Protein AF-A0A3N5GBN9-F1 (afdb_monomer)

Sequence (333 aa):
MVIPANGAPALDAVIDQMLTRLKARVPADPPPADPTLPPTSVRLLSVAERPTGLANRLGNETHGSLGPISWKGGRLEAAVLLETWGVNPAAADTAALTVHGALAGARDVLRGEGFLRVDGADFSLPEEDTGVGGWRKTASYRVLYEYRYLDTEGADSLIVRIPAHADQEETGTSRETAVITGRTVRWDDEESLLFSLRGPGGLNGLSVLAFIPGTVPAGPATVRRTFDGAAGPEDVFADLATFLPAVSGPAPASRHARIDYASLTAFLTDLGAPADSVELGDWDVDTLPDTYQIHSRAFPQAIELPRFADRFEIVPPAAALSETAVTYLRMER

Solvent-accessible surface area (backbone atoms only — not comparable to full-atom values): 18288 Å² total; per-residue (Å²): 134,87,78,53,100,63,47,52,78,55,67,68,61,52,51,51,48,51,54,50,55,54,51,71,49,35,68,86,38,72,80,92,86,59,92,77,59,67,66,55,42,79,42,82,74,47,75,43,84,40,78,64,43,77,87,21,44,74,49,72,47,72,59,79,96,47,60,48,41,42,34,28,31,42,25,38,45,31,36,35,40,34,41,24,46,19,86,39,55,69,45,7,51,49,42,46,50,52,37,50,51,35,48,65,73,37,45,70,60,41,40,76,70,25,36,80,39,80,41,83,70,50,71,56,71,61,39,80,38,81,91,69,67,33,13,38,24,41,36,35,30,42,34,33,37,46,47,76,40,61,39,68,74,55,84,40,64,77,66,42,71,42,80,46,76,86,58,90,84,61,87,62,94,82,49,68,67,50,72,47,64,50,65,72,48,58,34,22,53,90,44,65,59,71,42,70,52,68,21,68,48,51,32,39,26,41,36,35,41,36,31,66,72,81,79,76,47,66,32,42,27,33,44,36,37,34,43,72,87,70,77,81,82,63,50,78,34,89,44,60,83,64,37,46,74,32,39,18,40,96,80,38,81,42,64,43,31,34,30,72,30,77,18,49,64,54,49,48,52,67,37,32,73,65,79,50,72,49,74,52,71,46,66,77,68,79,87,49,64,34,68,26,37,31,25,50,30,79,42,99,49,36,36,51,21,87,38,74,53,22,35,41,36,38,40,55,34,86,47,57,35,50,89,48,23,40,38,38,41,33,54,38,101

Foldseek 3Di:
DDCPPFQDDDPVVVVVLLLVVLVVLFPQDDPDDPPLDDTKDKAWPDKDKDAPFFVQWDDWDDDPPQAIWTKGKIKIWTKMKIKAKDLDQVRQVVSVVSRVVSCVVCVVVVVVQFWPDKAWDDKDRWDDDPVSNITMIMTMIITIGMDIGIRPSPSDPWFDFGFDFPDPPDDDPVTDTDGDIFDKDKAAQVDFDKDKDFFFDWFFKKKKKKFAPDDFDFFKKKKWKAFPPDDDDAAEDAACVVVLQQQFDPDHVDRTHMYIARGPVRVLPRLHAFPDWDFDDDQVVPPGTTIITMRMHGRPGIRGNHGRRIMIIIGHGPRGRPSRIMMMMGTDD

Radius of gyration: 26.1 Å; Cα contacts (8 Å, |Δi|>4): 717; chains: 1; bounding box: 62×49×73 Å

Structure (mmCIF, N/CA/C/O backbone):
data_AF-A0A3N5GBN9-F1
#
_entry.id   AF-A0A3N5GBN9-F1
#
loop_
_atom_site.group_PDB
_atom_site.id
_atom_site.type_symbol
_atom_site.label_atom_id
_atom_site.label_alt_id
_atom_site.label_comp_id
_atom_site.label_asym_id
_atom_site.label_entity_id
_atom_site.label_seq_id
_atom_site.pdbx_PDB_ins_code
_atom_site.Cartn_x
_atom_site.Cartn_y
_atom_site.Cartn_z
_atom_site.occupancy
_atom_site.B_iso_or_equiv
_atom_site.auth_seq_id
_atom_site.auth_comp_id
_atom_site.auth_asym_id
_atom_site.auth_atom_id
_atom_site.pdbx_PDB_model_num
ATOM 1 N N . MET A 1 1 ? 29.025 9.199 2.353 1.00 38.25 1 MET A N 1
ATOM 2 C CA . MET A 1 1 ? 27.608 8.835 2.173 1.00 38.25 1 MET A CA 1
ATOM 3 C C . MET A 1 1 ? 26.799 9.814 3.001 1.00 38.25 1 MET A C 1
ATOM 5 O O . MET A 1 1 ? 26.839 9.730 4.220 1.00 38.25 1 MET A O 1
ATOM 9 N N . VAL A 1 2 ? 26.224 10.831 2.362 1.00 27.31 2 VAL A N 1
ATOM 10 C CA . VAL A 1 2 ? 25.369 11.805 3.050 1.00 27.31 2 VAL A CA 1
ATOM 11 C C . VAL A 1 2 ? 24.003 11.145 3.149 1.00 27.31 2 VAL A C 1
ATOM 13 O O . VAL A 1 2 ? 23.358 10.928 2.130 1.00 27.31 2 VAL A O 1
ATOM 16 N N . ILE A 1 3 ? 23.627 10.721 4.351 1.00 30.83 3 ILE A N 1
ATOM 17 C CA . ILE A 1 3 ? 22.282 10.217 4.619 1.00 30.83 3 ILE A CA 1
ATOM 18 C C . ILE A 1 3 ? 21.399 11.469 4.705 1.00 30.83 3 ILE A C 1
ATOM 20 O O . ILE A 1 3 ? 21.677 12.321 5.554 1.00 30.83 3 ILE A O 1
ATOM 24 N N . PRO A 1 4 ? 20.429 11.670 3.798 1.00 37.97 4 PRO A N 1
ATOM 25 C CA . PRO A 1 4 ? 19.491 12.776 3.927 1.00 37.97 4 PRO A CA 1
ATOM 26 C C . PRO A 1 4 ? 18.670 12.599 5.212 1.00 37.97 4 PRO A C 1
ATOM 28 O O . PRO A 1 4 ? 18.432 11.475 5.649 1.00 37.97 4 PRO A O 1
ATOM 31 N N . ALA A 1 5 ? 18.254 13.718 5.801 1.00 40.06 5 ALA A N 1
ATOM 32 C CA . ALA A 1 5 ? 17.655 13.830 7.135 1.00 40.06 5 ALA A CA 1
ATOM 33 C C . ALA A 1 5 ? 16.219 13.267 7.256 1.00 40.06 5 ALA A C 1
ATOM 35 O O . ALA A 1 5 ? 15.364 13.955 7.792 1.00 40.06 5 ALA A O 1
ATOM 36 N N . ASN A 1 6 ? 15.924 12.105 6.656 1.00 53.78 6 ASN A N 1
ATOM 37 C CA . ASN A 1 6 ? 14.629 11.407 6.741 1.00 53.78 6 ASN A CA 1
ATOM 38 C C . ASN A 1 6 ? 14.752 9.868 6.591 1.00 53.78 6 ASN A C 1
ATOM 40 O O . ASN A 1 6 ? 13.773 9.204 6.249 1.00 53.78 6 ASN A O 1
ATOM 44 N N . GLY A 1 7 ? 15.953 9.283 6.699 1.00 64.12 7 GLY A N 1
ATOM 45 C CA . GLY A 1 7 ? 16.180 7.840 6.468 1.00 64.12 7 GLY A CA 1
ATOM 46 C C . GLY A 1 7 ? 15.885 7.319 5.043 1.00 64.12 7 GLY A C 1
ATOM 47 O O . GLY A 1 7 ? 16.160 6.158 4.740 1.00 64.12 7 GLY A O 1
ATOM 48 N N . ALA A 1 8 ? 15.358 8.160 4.148 1.00 71.19 8 ALA A N 1
ATOM 49 C CA . ALA A 1 8 ? 15.098 7.825 2.755 1.00 71.19 8 ALA A CA 1
ATOM 50 C C . ALA A 1 8 ? 16.414 7.692 1.968 1.00 71.19 8 ALA A C 1
ATOM 52 O O . ALA A 1 8 ? 17.314 8.520 2.134 1.00 71.19 8 ALA A O 1
ATOM 53 N N . PRO A 1 9 ? 16.558 6.687 1.089 1.00 79.88 9 PRO A N 1
ATOM 54 C CA . PRO A 1 9 ? 17.703 6.626 0.195 1.00 79.88 9 PRO A CA 1
ATOM 55 C C . PRO A 1 9 ? 17.683 7.836 -0.745 1.00 79.88 9 PRO A C 1
ATOM 57 O O . PRO A 1 9 ? 16.624 8.270 -1.197 1.00 79.88 9 PRO A O 1
ATOM 60 N N . ALA A 1 10 ? 18.861 8.385 -1.043 1.00 85.81 10 ALA A N 1
ATOM 61 C CA . ALA A 1 10 ? 18.984 9.428 -2.055 1.00 85.81 10 ALA A CA 1
ATOM 62 C C . ALA A 1 10 ? 18.477 8.900 -3.407 1.00 85.81 10 ALA A C 1
ATOM 64 O O . ALA A 1 10 ? 18.787 7.762 -3.765 1.00 85.81 10 ALA A O 1
ATOM 65 N N . LEU A 1 11 ? 17.739 9.725 -4.156 1.00 84.06 11 LEU A N 1
ATOM 66 C CA . LEU A 1 11 ? 17.146 9.340 -5.441 1.00 84.06 11 LEU A CA 1
ATOM 67 C C . LEU A 1 11 ? 18.183 8.725 -6.393 1.00 84.06 11 LEU A C 1
ATOM 69 O O . LEU A 1 11 ? 17.940 7.659 -6.952 1.00 84.06 11 LEU A O 1
ATOM 73 N N . ASP A 1 12 ? 19.368 9.329 -6.490 1.00 87.38 12 ASP A N 1
ATOM 74 C CA . ASP A 1 12 ? 20.467 8.823 -7.322 1.00 87.38 12 ASP A CA 1
ATOM 75 C C . ASP A 1 12 ? 20.880 7.394 -6.937 1.00 87.38 12 ASP A C 1
ATOM 77 O O . ASP A 1 12 ? 21.091 6.551 -7.803 1.00 87.38 12 ASP A O 1
ATOM 81 N N . ALA A 1 13 ? 20.908 7.074 -5.638 1.00 87.44 13 ALA A N 1
ATOM 82 C CA . ALA A 1 13 ? 21.243 5.730 -5.168 1.00 87.44 13 ALA A CA 1
ATOM 83 C C . ALA A 1 13 ? 20.160 4.702 -5.536 1.00 87.44 13 ALA A C 1
ATOM 85 O O . ALA A 1 13 ? 20.471 3.547 -5.831 1.00 87.44 13 ALA A O 1
ATOM 86 N N . VAL A 1 14 ? 18.889 5.115 -5.536 1.00 90.12 14 VAL A N 1
ATOM 87 C CA . VAL A 1 14 ? 17.767 4.267 -5.962 1.00 90.12 14 VAL A CA 1
ATOM 88 C C . VAL A 1 14 ? 17.803 4.041 -7.473 1.00 90.12 14 VAL A C 1
ATOM 90 O O . VAL A 1 14 ? 17.620 2.910 -7.925 1.00 90.12 14 VAL A O 1
ATOM 93 N N . ILE A 1 15 ? 18.071 5.091 -8.251 1.00 91.88 15 ILE A N 1
ATOM 94 C CA . ILE A 1 15 ? 18.238 5.009 -9.706 1.00 91.88 15 ILE A CA 1
ATOM 95 C C . ILE A 1 15 ? 19.396 4.067 -10.048 1.00 91.88 15 ILE A C 1
ATOM 97 O O . ILE A 1 15 ? 19.220 3.156 -10.856 1.00 91.88 15 ILE A O 1
ATOM 101 N N . ASP A 1 16 ? 20.549 4.224 -9.398 1.00 91.44 16 ASP A N 1
ATOM 102 C CA . ASP A 1 16 ? 21.710 3.357 -9.603 1.00 91.44 16 ASP A CA 1
ATOM 103 C C . ASP A 1 16 ? 21.393 1.899 -9.264 1.00 91.44 16 ASP A C 1
ATOM 105 O O . ASP A 1 16 ? 21.770 0.984 -10.002 1.00 91.44 16 ASP A O 1
ATOM 109 N N . GLN A 1 17 ? 20.656 1.664 -8.176 1.00 91.38 17 GLN A N 1
ATOM 110 C CA . GLN A 1 17 ? 20.210 0.328 -7.795 1.00 91.38 17 GLN A CA 1
ATOM 111 C C . GLN A 1 17 ? 19.267 -0.274 -8.844 1.00 91.38 17 GLN A C 1
ATOM 113 O O . GLN A 1 17 ? 19.456 -1.428 -9.236 1.00 91.38 17 GLN A O 1
ATOM 118 N N . MET A 1 18 ? 18.285 0.497 -9.318 1.00 94.12 18 MET A N 1
ATOM 119 C CA . MET A 1 18 ? 17.362 0.089 -10.377 1.00 94.12 18 MET A CA 1
ATOM 120 C C . MET A 1 18 ? 18.134 -0.273 -11.651 1.00 94.12 18 MET A C 1
ATOM 122 O O . MET A 1 18 ? 17.990 -1.378 -12.169 1.00 94.12 18 MET A O 1
ATOM 126 N N . LEU A 1 19 ? 19.009 0.609 -12.138 1.00 93.38 19 LEU A N 1
ATOM 127 C CA . LEU A 1 19 ? 19.793 0.360 -13.350 1.00 93.38 19 LEU A CA 1
ATOM 128 C C . LEU A 1 19 ? 20.733 -0.839 -13.186 1.00 93.38 19 LEU A C 1
ATOM 130 O O . LEU A 1 19 ? 20.867 -1.639 -14.110 1.00 93.38 19 LEU A O 1
ATOM 134 N N . THR A 1 20 ? 21.340 -1.009 -12.010 1.00 91.75 20 THR A N 1
ATOM 135 C CA . THR A 1 20 ? 22.212 -2.154 -11.705 1.00 91.75 20 THR A CA 1
ATOM 136 C C . THR A 1 20 ? 21.440 -3.469 -11.740 1.00 91.75 20 THR A C 1
ATOM 138 O O . THR A 1 20 ? 21.896 -4.426 -12.368 1.00 91.75 20 THR A O 1
ATOM 141 N N . ARG A 1 21 ? 20.261 -3.522 -11.107 1.00 92.38 21 ARG A N 1
ATOM 142 C CA . ARG A 1 21 ? 19.392 -4.709 -11.109 1.00 92.38 21 ARG A CA 1
ATOM 143 C C . ARG A 1 21 ? 18.921 -5.040 -12.518 1.00 92.38 21 ARG A C 1
ATOM 145 O O . ARG A 1 21 ? 19.066 -6.177 -12.950 1.00 92.38 21 ARG A O 1
ATOM 152 N N . LEU A 1 22 ? 18.458 -4.038 -13.265 1.00 91.38 22 LEU A N 1
ATOM 153 C CA . LEU A 1 22 ? 18.025 -4.226 -14.647 1.00 91.38 22 LEU A CA 1
ATOM 154 C C . LEU A 1 22 ? 19.176 -4.740 -15.521 1.00 91.38 22 LEU A C 1
ATOM 156 O O . LEU A 1 22 ? 19.019 -5.737 -16.218 1.00 91.38 22 LEU A O 1
ATOM 160 N N . LYS A 1 23 ? 20.362 -4.125 -15.426 1.00 90.19 23 LYS A N 1
ATOM 161 C CA . LYS A 1 23 ? 21.560 -4.542 -16.167 1.00 90.19 23 LYS A CA 1
ATOM 162 C C . LYS A 1 23 ? 21.998 -5.966 -15.821 1.00 90.19 23 LYS A C 1
ATOM 164 O O . LYS A 1 23 ? 22.442 -6.680 -16.709 1.00 90.19 23 LYS A O 1
ATOM 169 N N . ALA A 1 24 ? 21.845 -6.405 -14.573 1.00 89.81 24 ALA A N 1
ATOM 170 C CA . ALA A 1 24 ? 22.164 -7.776 -14.169 1.00 89.81 24 ALA A CA 1
ATOM 171 C C . ALA A 1 24 ? 21.243 -8.837 -14.805 1.00 89.81 24 ALA A C 1
ATOM 173 O O . ALA A 1 24 ? 21.590 -10.018 -14.814 1.00 89.81 24 ALA A O 1
ATOM 174 N N . ARG A 1 25 ? 20.073 -8.436 -15.325 1.00 89.06 25 ARG A N 1
ATOM 175 C CA . ARG A 1 25 ? 19.131 -9.315 -16.047 1.00 89.06 25 ARG A CA 1
ATOM 176 C C . ARG A 1 25 ? 19.303 -9.281 -17.557 1.00 89.06 25 ARG A C 1
ATOM 178 O O . ARG A 1 25 ? 18.715 -10.096 -18.261 1.00 89.06 25 ARG A O 1
ATOM 185 N N . VAL A 1 26 ? 20.128 -8.368 -18.044 1.00 86.44 26 VAL A N 1
ATOM 186 C CA . VAL A 1 26 ? 20.511 -8.289 -19.443 1.00 86.44 26 VAL A CA 1
ATOM 187 C C . VAL A 1 26 ? 21.751 -9.166 -19.621 1.00 86.44 26 VAL A C 1
ATOM 189 O O . VAL A 1 26 ? 22.698 -9.031 -18.841 1.00 86.44 26 VAL A O 1
ATOM 192 N N . PRO A 1 27 ? 21.778 -10.078 -20.608 1.00 79.44 27 PRO A N 1
ATOM 193 C CA . PRO A 1 27 ? 22.985 -10.814 -20.940 1.00 79.44 27 PRO A CA 1
ATOM 194 C C . PRO A 1 27 ? 24.133 -9.825 -21.120 1.00 79.44 27 PRO A C 1
ATOM 196 O O . PRO A 1 27 ? 23.971 -8.791 -21.771 1.00 79.44 27 PRO A O 1
ATOM 199 N N . ALA A 1 28 ? 25.289 -10.132 -20.534 1.00 67.38 28 ALA A N 1
ATOM 200 C CA . ALA A 1 28 ? 26.524 -9.425 -20.840 1.00 67.38 28 ALA A CA 1
ATOM 201 C C . ALA A 1 28 ? 26.948 -9.819 -22.260 1.00 67.38 28 ALA A C 1
ATOM 203 O O . ALA A 1 28 ? 27.901 -10.569 -22.451 1.00 67.38 28 ALA A O 1
ATOM 204 N N . ASP A 1 29 ? 26.162 -9.394 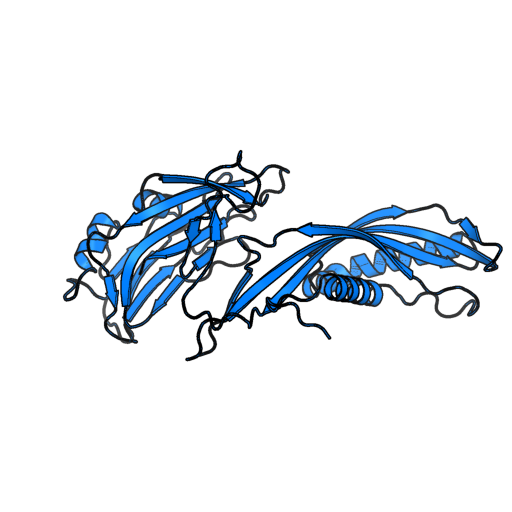-23.245 1.00 63.38 29 ASP A N 1
ATOM 205 C CA . ASP A 1 29 ? 26.382 -9.742 -24.628 1.00 63.38 29 ASP A CA 1
ATOM 206 C C . ASP A 1 29 ? 27.318 -8.731 -25.283 1.00 63.38 29 ASP A C 1
ATOM 208 O O . ASP A 1 29 ? 27.241 -7.525 -24.979 1.00 63.38 29 ASP A O 1
ATOM 212 N N . PRO A 1 30 ? 28.168 -9.240 -26.193 1.00 48.06 30 PRO A N 1
ATOM 213 C CA . PRO A 1 30 ? 28.150 -10.619 -26.724 1.00 48.06 30 PRO A CA 1
ATOM 214 C C . PRO A 1 30 ? 29.342 -11.484 -26.245 1.00 48.06 30 PRO A C 1
ATOM 216 O O . PRO A 1 30 ? 30.486 -11.047 -26.382 1.00 48.06 30 PRO A O 1
ATOM 219 N N . PRO A 1 31 ? 29.182 -12.732 -25.754 1.00 46.03 31 PRO A N 1
ATOM 220 C CA . PRO A 1 31 ? 30.296 -13.674 -25.702 1.00 46.03 31 PRO A CA 1
ATOM 221 C C . PRO A 1 31 ? 30.559 -14.283 -27.098 1.00 46.03 31 PRO A C 1
ATOM 223 O O . PRO A 1 31 ? 29.673 -14.340 -27.950 1.00 46.03 31 PRO A O 1
ATOM 226 N N . PRO A 1 32 ? 31.752 -14.864 -27.305 1.00 48.09 32 PRO A N 1
ATOM 227 C CA . PRO A 1 32 ? 32.903 -14.277 -27.982 1.00 48.09 32 PRO A CA 1
ATOM 228 C C . PRO A 1 32 ? 32.799 -14.363 -29.522 1.00 48.09 32 PRO A C 1
ATOM 230 O O . PRO A 1 32 ? 32.978 -15.431 -30.105 1.00 48.09 32 PRO A O 1
ATOM 233 N N . ALA A 1 33 ? 32.597 -13.242 -30.207 1.00 51.56 33 ALA A N 1
ATOM 234 C CA . ALA A 1 33 ? 32.937 -13.148 -31.633 1.00 51.56 33 ALA A CA 1
ATOM 235 C C . ALA A 1 33 ? 33.904 -11.993 -31.898 1.00 51.56 33 ALA A C 1
ATOM 237 O O . ALA A 1 33 ? 34.796 -12.138 -32.728 1.00 51.56 33 ALA A O 1
ATOM 238 N N . ASP A 1 34 ? 33.794 -10.895 -31.143 1.00 62.84 34 ASP A N 1
ATOM 239 C CA . ASP A 1 34 ? 34.704 -9.769 -31.29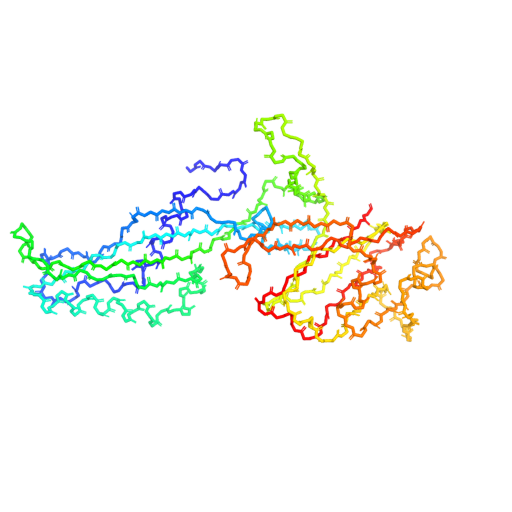8 1.00 62.84 34 ASP A CA 1
ATOM 240 C C . ASP A 1 34 ? 34.860 -8.975 -29.985 1.00 62.84 34 ASP A C 1
ATOM 242 O O . ASP A 1 34 ? 33.922 -8.293 -29.568 1.00 62.84 34 ASP A O 1
ATOM 246 N N . PRO A 1 35 ? 36.020 -9.051 -29.303 1.00 65.62 35 PRO A N 1
ATOM 247 C CA . PRO A 1 35 ? 36.286 -8.271 -28.095 1.00 65.62 35 PRO A CA 1
ATOM 248 C C . PRO A 1 35 ? 36.417 -6.761 -28.365 1.00 65.62 35 PRO A C 1
ATOM 250 O O . PRO A 1 35 ? 36.615 -6.001 -27.419 1.00 65.62 35 PRO A O 1
ATOM 253 N N . THR A 1 36 ? 36.352 -6.318 -29.626 1.00 76.75 36 THR A N 1
ATOM 254 C CA . THR A 1 36 ? 36.409 -4.894 -29.982 1.00 76.75 36 THR A CA 1
ATOM 255 C C . THR A 1 36 ? 35.057 -4.187 -29.889 1.00 76.75 36 THR A C 1
ATOM 257 O O . THR A 1 36 ? 35.029 -2.957 -29.827 1.00 76.75 36 THR A O 1
ATOM 260 N N . LEU A 1 37 ? 33.944 -4.930 -29.814 1.00 82.50 37 LEU A N 1
ATOM 261 C CA . LEU A 1 37 ? 32.615 -4.333 -29.709 1.00 82.50 37 LEU A CA 1
ATOM 262 C C . LEU A 1 37 ? 32.286 -3.903 -28.266 1.00 82.50 37 LEU A C 1
ATOM 264 O O . LEU A 1 37 ? 32.613 -4.621 -27.315 1.00 82.50 37 LEU A O 1
ATOM 268 N N . PRO A 1 38 ? 31.603 -2.758 -28.073 1.00 84.75 38 PRO A N 1
ATOM 269 C CA . PRO A 1 38 ? 31.172 -2.313 -26.759 1.00 84.75 38 PRO A CA 1
ATOM 270 C C . PRO A 1 38 ? 30.174 -3.291 -26.124 1.00 84.75 38 PRO A C 1
ATOM 272 O O . PRO A 1 38 ? 29.356 -3.891 -26.827 1.00 84.75 38 PRO A O 1
ATOM 275 N N . PRO A 1 39 ? 30.182 -3.423 -24.787 1.00 82.81 39 PRO A N 1
ATOM 276 C CA . PRO A 1 39 ? 29.193 -4.232 -24.095 1.00 82.81 39 PRO A CA 1
ATOM 277 C C . PRO A 1 39 ? 27.808 -3.590 -24.174 1.00 82.81 39 PRO A C 1
ATOM 279 O O . PRO A 1 39 ? 27.670 -2.369 -24.308 1.00 82.81 39 PRO A O 1
ATOM 282 N N . THR A 1 40 ? 26.779 -4.415 -23.982 1.00 85.50 40 THR A N 1
ATOM 283 C CA . THR A 1 40 ? 25.405 -3.923 -23.839 1.00 85.50 40 THR A CA 1
ATOM 284 C C . THR A 1 40 ? 25.311 -2.888 -22.712 1.00 85.50 40 THR A C 1
ATOM 286 O O . THR A 1 40 ? 25.759 -3.116 -21.579 1.00 85.50 40 THR A O 1
ATOM 289 N N . SER A 1 41 ? 24.750 -1.724 -23.035 1.00 86.44 41 SER A N 1
ATOM 290 C CA . SER A 1 41 ? 24.660 -0.576 -22.131 1.00 86.44 41 SER A CA 1
ATOM 291 C C . SER A 1 41 ? 23.203 -0.296 -21.763 1.00 86.44 41 SER A C 1
ATOM 293 O O . SER A 1 41 ? 22.295 -0.574 -22.542 1.00 86.44 41 SER A O 1
ATOM 295 N N . VAL A 1 42 ? 22.980 0.217 -20.552 1.00 89.50 42 VAL A N 1
ATOM 296 C CA . VAL A 1 42 ? 21.660 0.601 -20.038 1.00 89.50 42 VAL A CA 1
ATOM 297 C C . VAL A 1 42 ? 21.768 2.052 -19.592 1.00 89.50 42 VAL A C 1
ATOM 299 O O . VAL A 1 42 ? 22.620 2.370 -18.761 1.00 89.50 42 VAL A O 1
ATOM 302 N N . ARG A 1 43 ? 20.947 2.935 -20.160 1.00 90.75 43 ARG A N 1
ATOM 303 C CA . ARG A 1 43 ? 20.965 4.378 -19.888 1.00 90.75 43 ARG A CA 1
ATOM 304 C C . ARG A 1 43 ? 19.587 4.869 -19.481 1.00 90.75 43 ARG A C 1
ATOM 306 O O . ARG A 1 43 ? 18.591 4.483 -20.081 1.00 90.75 43 ARG A O 1
ATOM 313 N N . LEU A 1 44 ? 19.533 5.759 -18.500 1.00 92.69 44 LEU A N 1
ATOM 314 C CA . LEU A 1 44 ? 18.302 6.443 -18.122 1.00 92.69 44 LEU A CA 1
ATOM 315 C C . LEU A 1 44 ? 18.010 7.580 -19.113 1.00 92.69 44 LEU A C 1
ATOM 317 O O . LEU A 1 44 ? 18.887 8.397 -19.382 1.00 92.69 44 LEU A O 1
ATOM 321 N N . LEU A 1 45 ? 16.789 7.635 -19.643 1.00 92.12 45 LEU A N 1
ATOM 322 C CA . LEU A 1 45 ? 16.301 8.735 -20.483 1.00 92.12 45 LEU A CA 1
ATOM 323 C C . LEU A 1 45 ? 15.500 9.746 -19.662 1.00 92.12 45 LEU A C 1
ATOM 325 O O . LEU A 1 45 ? 15.673 10.953 -19.813 1.00 92.12 45 LEU A O 1
ATOM 329 N N . SER A 1 46 ? 14.622 9.252 -18.793 1.00 91.75 46 SER A N 1
ATOM 330 C CA . SER A 1 46 ? 13.824 10.070 -17.886 1.00 91.75 46 SER A CA 1
ATOM 331 C C . SER A 1 46 ? 13.431 9.270 -16.650 1.00 91.75 46 SER A C 1
ATOM 333 O O . SER A 1 46 ? 13.397 8.039 -16.679 1.00 91.75 46 SER A O 1
ATOM 335 N N . VAL A 1 47 ? 13.136 9.981 -15.565 1.00 92.88 47 VAL A N 1
ATOM 336 C CA . VAL A 1 47 ? 12.629 9.415 -14.316 1.00 92.88 47 VAL A CA 1
ATOM 337 C C . VAL A 1 47 ? 11.623 10.377 -13.700 1.00 92.88 47 VAL A C 1
ATOM 339 O O . VAL A 1 47 ? 11.837 11.589 -13.698 1.00 92.88 47 VAL A O 1
ATOM 342 N N . ALA A 1 48 ? 10.528 9.832 -13.191 1.00 87.75 48 ALA A N 1
ATOM 343 C CA . ALA A 1 48 ? 9.551 10.540 -12.386 1.00 87.75 48 ALA A CA 1
ATOM 344 C C . ALA A 1 48 ? 9.287 9.743 -11.107 1.00 87.75 48 ALA A C 1
ATOM 346 O O . ALA A 1 48 ? 9.078 8.528 -11.151 1.00 87.75 48 ALA A O 1
ATOM 347 N N . GLU A 1 49 ? 9.290 10.428 -9.968 1.00 84.69 49 GLU A N 1
ATOM 348 C CA . GLU A 1 49 ? 8.869 9.833 -8.704 1.00 84.69 49 GLU A CA 1
ATOM 349 C C . GLU A 1 49 ? 7.344 9.719 -8.661 1.00 84.69 49 GLU A C 1
ATOM 351 O O . GLU A 1 49 ? 6.608 10.626 -9.058 1.00 84.69 49 GLU A O 1
ATOM 356 N N . ARG A 1 50 ? 6.868 8.582 -8.164 1.00 81.56 50 ARG A N 1
ATOM 357 C CA . ARG A 1 50 ? 5.461 8.271 -7.944 1.00 81.56 50 ARG A CA 1
ATOM 358 C C . ARG A 1 50 ? 5.275 7.823 -6.493 1.00 81.56 50 ARG A C 1
ATOM 360 O O . ARG A 1 50 ? 6.120 7.090 -5.966 1.00 81.56 50 ARG A O 1
ATOM 367 N N . PRO A 1 51 ? 4.183 8.231 -5.834 1.00 73.12 51 PRO A N 1
ATOM 368 C CA . PRO A 1 51 ? 3.898 7.762 -4.491 1.00 73.12 51 PRO A CA 1
ATOM 369 C C . PRO A 1 51 ? 3.534 6.270 -4.501 1.00 73.12 51 PRO A C 1
ATOM 371 O O . PRO A 1 51 ? 2.910 5.770 -5.435 1.00 73.12 51 PRO A O 1
ATOM 374 N N . THR A 1 52 ? 3.920 5.551 -3.448 1.00 68.75 52 THR A N 1
ATOM 375 C CA . THR A 1 52 ? 3.509 4.148 -3.208 1.00 68.75 52 THR A CA 1
ATOM 376 C C . THR A 1 52 ? 2.179 4.036 -2.462 1.00 68.75 52 THR A C 1
ATOM 378 O O . THR A 1 52 ? 1.591 2.960 -2.385 1.00 68.75 52 THR A O 1
ATOM 381 N N . GLY A 1 53 ? 1.715 5.151 -1.897 1.00 63.47 53 GLY A N 1
ATOM 382 C CA . GLY A 1 53 ? 0.531 5.257 -1.057 1.00 63.47 53 GLY A CA 1
ATOM 383 C C . GLY A 1 53 ? 0.569 6.545 -0.238 1.00 63.47 53 GLY A C 1
ATOM 384 O O . GLY A 1 53 ? 1.408 7.426 -0.461 1.00 63.47 53 GLY A O 1
ATOM 385 N N . LEU A 1 54 ? -0.321 6.653 0.748 1.00 53.84 54 LEU A N 1
ATOM 386 C CA . LEU A 1 54 ? -0.401 7.827 1.613 1.00 53.84 54 LEU A CA 1
ATOM 387 C C . LEU A 1 54 ? 0.916 8.036 2.379 1.00 53.84 54 LEU A C 1
ATOM 389 O O . LEU A 1 54 ? 1.355 7.168 3.138 1.00 53.84 54 LEU A O 1
ATOM 393 N N . ALA A 1 55 ? 1.550 9.192 2.166 1.00 62.41 55 ALA A N 1
ATOM 394 C CA . ALA A 1 55 ? 2.858 9.533 2.732 1.00 62.41 55 ALA A CA 1
ATOM 395 C C . ALA A 1 55 ? 3.952 8.475 2.470 1.00 62.41 55 ALA A C 1
ATOM 397 O O . ALA A 1 55 ? 4.836 8.282 3.311 1.00 62.41 55 ALA A O 1
ATOM 398 N N . ASN A 1 56 ? 3.894 7.793 1.316 1.00 69.44 56 ASN A N 1
ATOM 399 C CA . ASN A 1 56 ? 4.873 6.782 0.909 1.00 69.44 56 ASN A CA 1
ATOM 400 C C . ASN A 1 56 ? 4.978 5.594 1.878 1.00 69.44 56 ASN A C 1
ATOM 402 O O . ASN A 1 56 ? 6.028 4.965 1.974 1.00 69.44 56 ASN A O 1
ATOM 406 N N . ARG A 1 57 ? 3.924 5.301 2.649 1.00 68.00 57 ARG A N 1
ATOM 407 C CA . ARG A 1 57 ? 3.932 4.219 3.639 1.00 68.00 57 ARG A CA 1
ATOM 408 C C . ARG A 1 57 ? 3.478 2.906 3.008 1.00 68.00 57 ARG A C 1
ATOM 410 O O . ARG A 1 57 ? 2.406 2.842 2.417 1.00 68.00 57 ARG A O 1
ATOM 417 N N . LEU A 1 58 ? 4.273 1.862 3.217 1.00 65.62 58 LEU A N 1
ATOM 418 C CA . LEU A 1 58 ? 3.988 0.499 2.769 1.00 65.62 58 LEU A CA 1
ATOM 419 C C . LEU A 1 58 ? 3.416 -0.369 3.892 1.00 65.62 58 LEU A C 1
ATOM 421 O O . LEU A 1 58 ? 2.561 -1.205 3.643 1.00 65.62 58 LEU A O 1
ATOM 425 N N . GLY A 1 59 ? 3.847 -0.162 5.139 1.00 66.31 59 GLY A N 1
ATOM 426 C CA . GLY A 1 59 ? 3.377 -0.980 6.256 1.00 66.31 59 GLY A CA 1
ATOM 427 C C . GLY A 1 59 ? 4.084 -0.676 7.568 1.00 66.31 59 GLY A C 1
ATOM 428 O O . GLY A 1 59 ? 4.878 0.261 7.656 1.00 66.31 59 GLY A O 1
ATOM 429 N N . ASN A 1 60 ? 3.783 -1.472 8.594 1.00 68.38 60 ASN A N 1
ATOM 430 C CA . ASN A 1 60 ? 4.424 -1.403 9.904 1.00 68.38 60 ASN A CA 1
ATOM 431 C C . ASN A 1 60 ? 4.890 -2.787 10.334 1.00 68.38 60 ASN A C 1
ATOM 433 O O . ASN A 1 60 ? 4.100 -3.726 10.332 1.00 68.38 60 ASN A O 1
ATOM 437 N N . GLU A 1 61 ? 6.129 -2.892 10.790 1.00 54.34 61 GLU A N 1
ATOM 438 C CA . GLU A 1 61 ? 6.667 -4.108 11.384 1.00 54.34 61 GLU A CA 1
ATOM 439 C C . GLU A 1 61 ? 6.836 -3.914 12.889 1.00 54.34 61 GLU A C 1
ATOM 441 O O . GLU A 1 61 ? 7.414 -2.933 13.349 1.00 54.34 61 GLU A O 1
ATOM 446 N N . THR A 1 62 ? 6.293 -4.833 13.687 1.00 52.22 62 THR A N 1
ATOM 447 C CA . THR A 1 62 ? 6.393 -4.750 15.151 1.00 52.22 62 THR A CA 1
ATOM 448 C C . THR A 1 62 ? 7.467 -5.716 15.640 1.00 52.22 62 THR A C 1
ATOM 450 O O . THR A 1 62 ? 7.244 -6.924 15.672 1.00 52.22 62 THR A O 1
ATOM 453 N N . HIS A 1 63 ? 8.623 -5.197 16.060 1.00 46.53 63 HIS A N 1
ATOM 454 C CA . HIS A 1 63 ? 9.691 -6.003 16.657 1.00 46.53 63 HIS A CA 1
ATOM 455 C C . HIS A 1 63 ? 9.540 -6.080 18.184 1.00 46.53 63 HIS A C 1
ATOM 457 O O . HIS A 1 63 ? 10.172 -5.340 18.938 1.00 46.53 63 HIS A O 1
ATOM 463 N N . GLY A 1 64 ? 8.723 -7.021 18.662 1.00 49.12 64 GLY A N 1
ATOM 464 C CA . GLY A 1 64 ? 8.641 -7.348 20.090 1.00 49.12 64 GLY A CA 1
ATOM 465 C C . GLY A 1 64 ? 8.254 -6.154 20.975 1.00 49.12 64 GLY A C 1
ATOM 466 O O . GLY A 1 64 ? 7.210 -5.544 20.769 1.00 49.12 64 GLY A O 1
ATOM 467 N N . SER A 1 65 ? 9.066 -5.849 21.995 1.00 41.53 65 SER A N 1
ATOM 468 C CA . SER A 1 65 ? 8.835 -4.735 22.932 1.00 41.53 65 SER A CA 1
ATOM 469 C C . SER A 1 65 ? 9.321 -3.372 22.425 1.00 41.53 65 SER A C 1
ATOM 471 O O . SER A 1 65 ? 9.211 -2.386 23.152 1.00 41.53 65 SER A O 1
ATOM 473 N N . LEU A 1 66 ? 9.916 -3.315 21.232 1.00 39.00 66 LEU A N 1
ATOM 474 C CA . LEU A 1 66 ? 10.310 -2.068 20.585 1.00 39.00 66 LEU A CA 1
ATOM 475 C C . LEU A 1 66 ? 9.135 -1.572 19.732 1.00 39.00 66 LEU A C 1
ATOM 477 O O . LEU A 1 66 ? 8.357 -2.370 19.208 1.00 39.00 66 LEU A O 1
ATOM 481 N N . GLY A 1 67 ? 8.964 -0.250 19.655 1.00 45.41 67 GLY A N 1
ATOM 482 C CA . GLY A 1 67 ? 7.871 0.376 18.906 1.00 45.41 67 GLY A CA 1
ATOM 483 C C . GLY A 1 67 ? 7.809 -0.081 17.439 1.00 45.41 67 GLY A C 1
ATOM 484 O O . GLY A 1 67 ? 8.797 -0.595 16.912 1.00 45.41 67 GLY A O 1
ATOM 485 N N . PRO A 1 68 ? 6.650 0.072 16.773 1.00 53.50 68 PRO A N 1
ATOM 486 C CA . PRO A 1 68 ? 6.493 -0.350 15.388 1.00 53.50 68 PRO A CA 1
ATOM 487 C C . PRO A 1 68 ? 7.433 0.443 14.474 1.00 53.50 68 PRO A C 1
ATOM 489 O O . PRO A 1 68 ? 7.465 1.670 14.511 1.00 53.50 68 PRO A O 1
ATOM 492 N N . ILE A 1 69 ? 8.169 -0.272 13.634 1.00 58.84 69 ILE A N 1
ATOM 493 C CA . ILE A 1 69 ? 8.988 0.286 12.567 1.00 58.84 69 ILE A CA 1
ATOM 494 C C . ILE A 1 69 ? 8.081 0.538 11.366 1.00 58.84 69 ILE A C 1
ATOM 496 O O . ILE A 1 69 ? 7.309 -0.337 10.978 1.00 58.84 69 ILE A O 1
ATOM 500 N N . SER A 1 70 ? 8.165 1.726 10.770 1.00 66.81 70 SER A N 1
ATOM 501 C CA . SER A 1 70 ? 7.393 2.047 9.568 1.00 66.81 70 SER A CA 1
ATOM 502 C C . SER A 1 70 ? 8.201 1.715 8.318 1.00 66.81 70 SER A C 1
ATOM 504 O O . SER A 1 70 ? 9.285 2.258 8.101 1.00 66.81 70 SER A O 1
ATOM 506 N N . TRP A 1 71 ? 7.640 0.860 7.470 1.00 72.44 71 TRP A N 1
ATOM 507 C CA . TRP A 1 71 ? 8.131 0.649 6.118 1.00 72.44 71 TRP A CA 1
ATOM 508 C C . TRP A 1 71 ? 7.590 1.756 5.225 1.00 72.44 71 TRP A C 1
ATOM 510 O O . TRP A 1 71 ? 6.373 1.939 5.106 1.00 72.44 71 TRP A O 1
ATOM 520 N N . LYS A 1 72 ? 8.500 2.497 4.597 1.00 81.75 72 LYS A N 1
ATOM 521 C CA . LYS A 1 72 ? 8.184 3.467 3.553 1.00 81.75 72 LYS A CA 1
ATOM 522 C C . LYS A 1 72 ? 8.760 3.003 2.221 1.00 81.75 72 LYS A C 1
ATOM 524 O O . LYS A 1 72 ? 9.603 2.110 2.165 1.00 81.75 72 LYS A O 1
ATOM 529 N N . GLY A 1 73 ? 8.297 3.590 1.134 1.00 83.31 73 GLY A N 1
ATOM 530 C CA . GLY A 1 73 ? 8.814 3.299 -0.189 1.00 83.31 73 GLY A CA 1
ATOM 531 C C . GLY A 1 73 ? 8.418 4.337 -1.214 1.00 83.31 73 GLY A C 1
ATOM 532 O O . GLY A 1 73 ? 7.478 5.099 -1.015 1.00 83.31 73 GLY A O 1
ATOM 533 N N . GLY A 1 74 ? 9.124 4.353 -2.331 1.00 86.50 74 GLY A N 1
ATOM 534 C CA . GLY A 1 74 ? 8.773 5.173 -3.484 1.00 86.50 74 GLY A CA 1
ATOM 535 C C . GLY A 1 74 ? 8.654 4.311 -4.729 1.00 86.50 74 GLY A C 1
ATOM 536 O O . GLY A 1 74 ? 9.140 3.178 -4.769 1.00 86.50 74 GLY A O 1
ATOM 537 N N . ARG A 1 75 ? 7.993 4.853 -5.747 1.00 89.62 75 ARG A N 1
ATOM 538 C CA . ARG A 1 75 ? 7.977 4.285 -7.091 1.00 89.62 75 ARG A CA 1
ATOM 539 C C . ARG A 1 75 ? 8.722 5.220 -8.028 1.00 89.62 75 ARG A C 1
ATOM 541 O O . ARG A 1 75 ? 8.573 6.433 -7.950 1.00 89.62 75 ARG A O 1
ATOM 548 N N . LEU A 1 76 ? 9.519 4.650 -8.916 1.00 90.62 76 LEU A N 1
ATOM 549 C CA . LEU A 1 76 ? 10.155 5.350 -10.017 1.00 90.62 76 LEU A CA 1
ATOM 550 C C . LEU A 1 76 ? 9.506 4.879 -11.307 1.00 90.62 76 LEU A C 1
ATOM 552 O O . LEU A 1 76 ? 9.567 3.697 -11.641 1.00 90.62 76 LEU A O 1
ATOM 556 N N . GLU A 1 77 ? 8.893 5.805 -12.029 1.00 92.19 77 GLU A N 1
ATOM 557 C CA . GLU A 1 77 ? 8.514 5.596 -13.417 1.00 92.19 77 GLU A CA 1
ATOM 558 C C . GLU A 1 77 ? 9.654 6.113 -14.296 1.00 92.19 77 GLU A C 1
ATOM 560 O O . GLU A 1 77 ? 9.925 7.313 -14.340 1.00 92.19 77 GLU A O 1
ATOM 565 N N . ALA A 1 78 ? 10.364 5.202 -14.956 1.00 92.94 78 ALA A N 1
ATOM 566 C CA . ALA A 1 78 ? 11.573 5.502 -15.706 1.00 92.94 78 ALA A CA 1
ATOM 567 C C . ALA A 1 78 ? 11.463 5.061 -17.166 1.00 92.94 78 ALA A C 1
ATOM 569 O O . ALA A 1 78 ? 10.951 3.983 -17.469 1.00 92.94 78 ALA A O 1
ATOM 570 N N . ALA A 1 79 ? 12.005 5.871 -18.071 1.00 94.56 79 ALA A N 1
ATOM 571 C CA . ALA A 1 79 ? 12.299 5.452 -19.434 1.00 94.56 79 ALA A CA 1
ATOM 572 C C . ALA A 1 79 ? 13.786 5.104 -19.534 1.00 94.56 79 ALA A C 1
ATOM 574 O O . ALA A 1 79 ? 14.647 5.898 -19.149 1.00 94.56 79 ALA A O 1
ATOM 575 N N . VAL A 1 80 ? 14.092 3.918 -20.050 1.00 94.88 80 VAL A N 1
ATOM 576 C CA . VAL A 1 80 ? 15.446 3.366 -20.114 1.00 94.88 80 VAL A CA 1
ATOM 577 C C . VAL A 1 80 ? 15.765 2.979 -21.552 1.00 94.88 80 VAL A C 1
ATOM 579 O O . VAL A 1 80 ? 14.950 2.353 -22.221 1.00 94.88 80 VAL A O 1
ATOM 582 N N . LEU A 1 81 ? 16.956 3.331 -22.025 1.00 94.31 81 LEU A N 1
ATOM 583 C CA . LEU A 1 81 ? 17.486 2.927 -23.321 1.00 94.31 81 LEU A CA 1
ATOM 584 C C . LEU A 1 81 ? 18.513 1.814 -23.126 1.00 94.31 81 LEU A C 1
ATOM 586 O O . LEU A 1 81 ? 19.496 1.996 -22.406 1.00 94.31 81 LEU A O 1
ATOM 590 N N . LEU A 1 82 ? 18.305 0.685 -23.792 1.00 92.12 82 LEU A N 1
ATOM 591 C CA . LEU A 1 82 ? 19.304 -0.364 -23.927 1.00 92.12 82 LEU A CA 1
ATOM 592 C C . LEU A 1 82 ? 19.987 -0.260 -25.286 1.00 92.12 82 LEU A C 1
ATOM 594 O O . LEU A 1 82 ? 19.321 -0.153 -26.312 1.00 92.12 82 LEU A O 1
ATOM 598 N N . GLU A 1 83 ? 21.315 -0.301 -25.291 1.00 92.06 83 GLU A N 1
ATOM 599 C CA . GLU A 1 83 ? 22.130 -0.307 -26.506 1.00 92.06 83 GLU A CA 1
ATOM 600 C C . GLU A 1 83 ? 22.785 -1.674 -26.660 1.00 92.06 83 GLU A C 1
ATOM 602 O O . GLU A 1 83 ? 23.514 -2.111 -25.771 1.00 92.06 83 GLU A O 1
ATOM 607 N N . THR A 1 84 ? 22.554 -2.321 -27.797 1.00 91.50 84 THR A N 1
ATOM 608 C CA . THR A 1 84 ? 23.136 -3.621 -28.159 1.00 91.50 84 THR A CA 1
ATOM 609 C C . THR A 1 84 ? 23.997 -3.487 -29.407 1.00 91.50 84 THR A C 1
ATOM 611 O O . THR A 1 84 ? 23.772 -2.592 -30.227 1.00 91.50 84 THR A O 1
ATOM 614 N N . TRP A 1 85 ? 24.988 -4.369 -29.540 1.00 91.19 85 TRP A N 1
ATOM 615 C CA . TRP A 1 85 ? 26.011 -4.300 -30.581 1.00 91.19 85 TRP A CA 1
ATOM 616 C C . TRP A 1 85 ? 26.171 -5.636 -31.304 1.00 91.19 85 TRP A C 1
ATOM 618 O O . TRP A 1 85 ? 26.003 -6.701 -30.712 1.00 91.19 85 TRP A O 1
ATOM 628 N N . GLY A 1 86 ? 26.536 -5.581 -32.583 1.00 90.12 86 GLY A N 1
ATOM 629 C CA . GLY A 1 86 ? 26.861 -6.754 -33.387 1.00 90.12 86 GLY A CA 1
ATOM 630 C C . GLY A 1 86 ? 27.825 -6.431 -34.525 1.00 90.12 86 GLY A C 1
ATOM 631 O O . GLY A 1 86 ? 27.954 -5.289 -34.950 1.00 90.12 86 GLY A O 1
ATOM 632 N N . VAL A 1 87 ? 28.499 -7.453 -35.052 1.00 90.50 87 VAL A N 1
ATOM 633 C CA . VAL A 1 87 ? 29.450 -7.313 -36.178 1.00 90.50 87 VAL A CA 1
ATOM 634 C C . VAL A 1 87 ? 28.764 -7.028 -37.523 1.00 90.50 87 VAL A C 1
ATOM 636 O O . VAL A 1 87 ? 29.412 -6.686 -38.505 1.00 90.50 87 VAL A O 1
ATOM 639 N N . ASN A 1 88 ? 27.445 -7.206 -37.592 1.00 91.50 88 ASN A N 1
ATOM 640 C CA . ASN A 1 88 ? 26.603 -6.940 -38.755 1.00 91.50 88 ASN A CA 1
ATOM 641 C C . ASN A 1 88 ? 25.161 -6.624 -38.283 1.00 91.50 88 ASN A C 1
ATOM 643 O O . ASN A 1 88 ? 24.850 -6.864 -37.108 1.00 91.50 88 ASN A O 1
ATOM 647 N N . PRO A 1 89 ? 24.264 -6.130 -39.160 1.00 93.31 89 PRO A N 1
ATOM 648 C CA . PRO A 1 89 ? 22.906 -5.742 -38.764 1.00 93.31 89 PRO A CA 1
ATOM 649 C C . PRO A 1 89 ? 22.114 -6.886 -38.115 1.00 93.31 89 PRO A C 1
ATOM 651 O O . PRO A 1 89 ? 21.453 -6.691 -37.099 1.00 93.31 89 PRO A O 1
ATOM 654 N N . ALA A 1 90 ? 22.224 -8.101 -38.664 1.00 91.56 90 ALA A N 1
ATOM 655 C CA . ALA A 1 90 ? 21.501 -9.274 -38.173 1.00 91.56 90 ALA A CA 1
ATOM 656 C C . ALA A 1 90 ? 21.988 -9.726 -36.785 1.00 91.56 90 ALA A C 1
ATOM 658 O O . ALA A 1 90 ? 21.195 -10.187 -35.963 1.00 91.56 90 ALA A O 1
ATOM 659 N N . ALA A 1 91 ? 23.283 -9.576 -36.502 1.00 89.56 91 ALA A N 1
ATOM 660 C CA . ALA A 1 91 ? 23.857 -9.848 -35.190 1.00 89.56 91 ALA A CA 1
ATOM 661 C C . ALA A 1 91 ? 23.374 -8.830 -34.146 1.00 89.56 91 ALA A C 1
ATOM 663 O O . ALA A 1 91 ? 23.020 -9.233 -33.041 1.00 89.56 91 ALA A O 1
ATOM 664 N N . ALA A 1 92 ? 23.289 -7.543 -34.504 1.00 89.31 92 ALA A N 1
ATOM 665 C CA . ALA A 1 92 ? 22.737 -6.512 -33.622 1.00 89.31 92 ALA A CA 1
ATOM 666 C C . ALA A 1 92 ? 21.240 -6.745 -33.334 1.00 89.31 92 ALA A C 1
ATOM 668 O O . ALA A 1 92 ? 20.800 -6.629 -32.191 1.00 89.31 92 ALA A O 1
ATOM 669 N N . ASP A 1 93 ? 20.465 -7.157 -34.343 1.00 91.12 93 ASP A N 1
ATOM 670 C CA . ASP A 1 93 ? 19.068 -7.572 -34.165 1.00 91.12 93 ASP A CA 1
ATOM 671 C C . ASP A 1 93 ? 18.938 -8.778 -33.233 1.00 91.12 93 ASP A C 1
ATOM 673 O O . ASP A 1 93 ? 18.103 -8.778 -32.326 1.00 91.12 93 ASP A O 1
ATOM 677 N N . THR A 1 94 ? 19.777 -9.794 -33.435 1.00 90.50 94 THR A N 1
ATOM 678 C CA . THR A 1 94 ? 19.787 -10.998 -32.598 1.00 90.50 94 THR A CA 1
ATOM 679 C C . THR A 1 94 ? 20.125 -10.645 -31.153 1.00 90.50 94 THR A C 1
ATOM 681 O O . THR A 1 94 ? 19.421 -11.088 -30.252 1.00 90.50 94 THR A O 1
ATOM 684 N N . ALA A 1 95 ? 21.131 -9.797 -30.920 1.00 88.75 95 ALA A N 1
ATOM 685 C CA . ALA A 1 95 ? 21.485 -9.326 -29.583 1.00 88.75 95 ALA A CA 1
ATOM 686 C C . ALA A 1 95 ? 20.309 -8.596 -28.909 1.00 88.75 95 ALA A C 1
ATOM 688 O O . ALA A 1 95 ? 19.948 -8.923 -27.780 1.00 88.75 95 ALA A O 1
ATOM 689 N N . ALA A 1 96 ? 19.640 -7.674 -29.613 1.00 90.06 96 ALA A N 1
ATOM 690 C CA . ALA A 1 96 ? 18.461 -6.981 -29.090 1.00 90.06 96 ALA A CA 1
ATOM 691 C C . ALA A 1 96 ? 17.315 -7.945 -28.723 1.00 90.06 96 ALA A C 1
ATOM 693 O O . ALA A 1 96 ? 16.672 -7.776 -27.683 1.00 90.06 96 ALA A O 1
ATOM 694 N N . LEU A 1 97 ? 17.074 -8.976 -29.542 1.00 90.25 97 LEU A N 1
ATOM 695 C CA . LEU A 1 97 ? 16.068 -10.007 -29.269 1.00 90.25 97 LEU A CA 1
ATOM 696 C C . LEU A 1 97 ? 16.454 -10.899 -28.082 1.00 90.25 97 LEU A C 1
ATOM 698 O O . LEU A 1 97 ? 15.589 -11.219 -27.268 1.00 90.25 97 LEU A O 1
ATOM 702 N N . THR A 1 98 ? 17.731 -11.259 -27.941 1.00 90.00 98 THR A N 1
ATOM 703 C CA . THR A 1 98 ? 18.250 -11.997 -26.778 1.00 90.00 98 THR A CA 1
ATOM 704 C C . THR A 1 98 ? 18.029 -11.200 -25.496 1.00 90.00 98 THR A C 1
ATOM 706 O O . THR A 1 98 ? 17.521 -11.744 -24.517 1.00 90.00 98 THR A O 1
ATOM 709 N N . VAL A 1 99 ? 18.336 -9.899 -25.505 1.00 89.75 99 VAL A N 1
ATOM 710 C CA . VAL A 1 99 ? 18.081 -9.005 -24.367 1.00 89.75 99 VAL A CA 1
ATOM 711 C C . VAL A 1 99 ? 16.591 -8.951 -24.030 1.00 89.75 99 VAL A C 1
ATOM 713 O O . VAL A 1 99 ? 16.221 -9.119 -22.869 1.00 89.75 99 VAL A O 1
ATOM 716 N N . HIS A 1 100 ? 15.728 -8.772 -25.032 1.00 91.00 100 HIS A N 1
ATOM 717 C CA . HIS A 1 100 ? 14.281 -8.757 -24.821 1.00 91.00 100 HIS A CA 1
ATOM 718 C C . HIS A 1 100 ? 13.770 -10.081 -24.230 1.00 91.00 100 HIS A C 1
ATOM 720 O O . HIS A 1 100 ? 13.033 -10.078 -23.245 1.00 91.00 100 HIS A O 1
ATOM 726 N N . GLY A 1 101 ? 14.208 -11.217 -24.781 1.00 90.50 101 GLY A N 1
ATOM 727 C CA . GLY A 1 101 ? 13.860 -12.548 -24.286 1.00 90.50 101 GLY A CA 1
ATOM 728 C C . GLY A 1 101 ? 14.355 -12.807 -22.862 1.00 90.50 101 GLY A C 1
ATOM 729 O O . GLY A 1 101 ? 13.632 -13.403 -22.066 1.00 90.50 101 GLY A O 1
ATOM 730 N N . ALA A 1 102 ? 15.544 -12.315 -22.508 1.00 90.31 102 ALA A N 1
ATOM 731 C CA . ALA A 1 102 ? 16.088 -12.421 -21.157 1.00 90.31 102 ALA A CA 1
ATOM 732 C C . ALA A 1 102 ? 15.282 -11.598 -20.141 1.00 90.31 102 ALA A C 1
ATOM 734 O O . ALA A 1 102 ? 14.954 -12.109 -19.072 1.00 90.31 102 ALA A O 1
ATOM 735 N N . LEU A 1 103 ? 14.897 -10.364 -20.487 1.00 91.44 103 LEU A N 1
ATOM 736 C CA . LEU A 1 103 ? 14.040 -9.534 -19.634 1.00 91.44 103 LEU A CA 1
ATOM 737 C C . LEU A 1 103 ? 12.645 -10.149 -19.464 1.00 91.44 103 LEU A C 1
ATOM 739 O O . LEU A 1 103 ? 12.144 -10.226 -18.343 1.00 91.44 103 LEU A O 1
ATOM 743 N N . ALA A 1 104 ? 12.048 -10.651 -20.549 1.00 90.12 104 ALA A N 1
ATOM 744 C CA . ALA A 1 104 ? 10.759 -11.337 -20.503 1.00 90.12 104 ALA A CA 1
ATOM 745 C C . ALA A 1 104 ? 10.821 -12.624 -19.660 1.00 90.12 104 ALA A C 1
ATOM 747 O O . ALA A 1 104 ? 9.931 -12.878 -18.849 1.00 90.12 104 ALA A O 1
ATOM 748 N N . GLY A 1 105 ? 11.891 -13.413 -19.804 1.00 88.06 105 GLY A N 1
ATOM 749 C CA . GLY A 1 105 ? 12.120 -14.632 -19.026 1.00 88.06 105 GLY A CA 1
ATOM 750 C C . GLY A 1 105 ? 12.463 -14.379 -17.553 1.00 88.06 105 GLY A C 1
ATOM 751 O O . GLY A 1 105 ? 12.215 -15.239 -16.713 1.00 88.06 105 GLY A O 1
ATOM 752 N N . ALA A 1 106 ? 12.991 -13.200 -17.217 1.00 89.25 106 ALA A N 1
ATOM 753 C CA . ALA A 1 106 ? 13.335 -12.804 -15.853 1.00 89.25 106 ALA A CA 1
ATOM 754 C C . ALA A 1 106 ? 12.202 -12.063 -15.121 1.00 89.25 106 ALA A C 1
ATOM 756 O O . ALA A 1 106 ? 12.443 -11.534 -14.037 1.00 89.25 106 ALA A O 1
ATOM 757 N N . ARG A 1 107 ? 10.981 -12.011 -15.675 1.00 86.12 107 ARG A N 1
ATOM 758 C CA . ARG A 1 107 ? 9.867 -11.204 -15.145 1.00 86.12 107 ARG A CA 1
ATOM 759 C C . ARG A 1 107 ? 9.587 -11.435 -13.659 1.00 86.12 107 ARG A C 1
ATOM 761 O O . ARG A 1 107 ? 9.471 -10.467 -12.915 1.00 86.12 107 ARG A O 1
ATOM 768 N N . ASP A 1 108 ? 9.510 -12.687 -13.216 1.00 81.50 108 ASP A N 1
ATOM 769 C CA . ASP A 1 108 ? 9.205 -13.003 -11.812 1.00 81.50 108 ASP A CA 1
ATOM 770 C C . ASP A 1 108 ? 10.348 -12.602 -10.873 1.00 81.50 108 ASP A C 1
ATOM 772 O O . ASP A 1 108 ? 10.119 -12.106 -9.770 1.00 81.50 108 ASP A O 1
ATOM 776 N N . VAL A 1 109 ? 11.590 -12.750 -11.339 1.00 87.19 109 VAL A N 1
ATOM 777 C CA . VAL A 1 109 ? 12.781 -12.329 -10.593 1.00 87.19 109 VAL A CA 1
ATOM 778 C C . VAL A 1 109 ? 12.828 -10.806 -10.489 1.00 87.19 109 VAL A C 1
ATOM 780 O O . VAL A 1 109 ? 13.012 -10.275 -9.399 1.00 87.19 109 VAL A O 1
ATOM 783 N N . LEU A 1 110 ? 12.596 -10.106 -11.601 1.00 87.00 110 LEU A N 1
ATOM 784 C CA . LEU A 1 110 ? 12.504 -8.649 -11.659 1.00 87.00 110 LEU A CA 1
ATOM 785 C C . LEU A 1 110 ? 11.394 -8.129 -10.737 1.00 87.00 110 LEU A C 1
ATOM 787 O O . LEU A 1 110 ? 11.617 -7.178 -9.991 1.00 87.00 110 LEU A O 1
ATOM 791 N N . ARG A 1 111 ? 10.233 -8.789 -10.706 1.00 83.31 111 ARG A N 1
ATOM 792 C CA . ARG A 1 111 ? 9.149 -8.450 -9.777 1.00 83.31 111 ARG A CA 1
ATOM 793 C C . ARG A 1 111 ? 9.580 -8.610 -8.317 1.00 83.31 111 ARG A C 1
ATOM 795 O O . ARG A 1 111 ? 9.359 -7.696 -7.527 1.00 83.31 111 ARG A O 1
ATOM 802 N N . GLY A 1 112 ? 10.266 -9.702 -7.973 1.00 79.69 112 GLY A N 1
ATOM 803 C CA . GLY A 1 112 ? 10.866 -9.888 -6.643 1.00 79.69 112 GLY A CA 1
ATOM 804 C C . GLY A 1 112 ? 11.938 -8.846 -6.291 1.00 79.69 112 GLY A C 1
ATOM 805 O O . GLY A 1 112 ? 12.177 -8.564 -5.119 1.00 79.69 112 GLY A O 1
ATOM 806 N N . GLU A 1 113 ? 12.556 -8.230 -7.299 1.00 87.31 113 GLU A N 1
ATOM 807 C CA . GLU A 1 113 ? 13.520 -7.136 -7.159 1.00 87.31 113 GLU A CA 1
ATOM 808 C C . GLU A 1 113 ? 12.879 -5.738 -7.161 1.00 87.31 113 GLU A C 1
ATOM 810 O O . GLU A 1 113 ? 13.609 -4.750 -7.079 1.00 87.31 113 GLU A O 1
ATOM 815 N N . GLY A 1 114 ? 11.548 -5.633 -7.222 1.00 85.25 114 GLY A N 1
ATOM 816 C CA . GLY A 1 114 ? 10.806 -4.369 -7.157 1.00 85.25 114 GLY A CA 1
ATOM 817 C C . GLY A 1 114 ? 10.357 -3.809 -8.509 1.00 85.25 114 GLY A C 1
ATOM 818 O O . GLY A 1 114 ? 9.746 -2.748 -8.553 1.00 85.25 114 GLY A O 1
ATOM 819 N N . PHE A 1 115 ? 10.607 -4.490 -9.627 1.00 89.69 115 PHE A N 1
ATOM 820 C CA . PHE A 1 115 ? 10.113 -4.060 -10.937 1.00 89.69 115 PHE A CA 1
ATOM 821 C C . PHE A 1 115 ? 8.658 -4.496 -11.120 1.00 89.69 115 PHE A C 1
ATOM 823 O O . PHE A 1 115 ? 8.368 -5.630 -11.501 1.00 89.69 115 PHE A O 1
ATOM 830 N N . LEU A 1 116 ? 7.734 -3.576 -10.862 1.00 87.38 116 LEU A N 1
ATOM 831 C CA . LEU A 1 116 ? 6.300 -3.808 -11.023 1.00 87.38 116 LEU A CA 1
ATOM 832 C C . LEU A 1 116 ? 5.910 -3.909 -12.503 1.00 87.38 116 LEU A C 1
ATOM 834 O O . LEU A 1 116 ? 5.015 -4.675 -12.861 1.00 87.38 116 LEU A O 1
ATOM 838 N N . ARG A 1 117 ? 6.612 -3.160 -13.364 1.00 90.69 117 ARG A 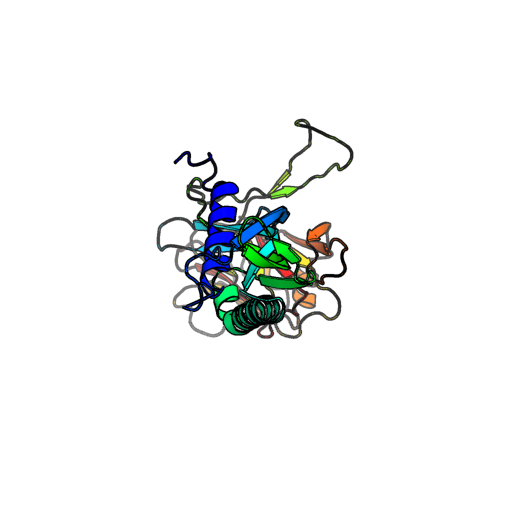N 1
ATOM 839 C CA . ARG A 1 117 ? 6.380 -3.117 -14.813 1.00 90.69 117 ARG A CA 1
ATOM 840 C C . ARG A 1 117 ? 7.690 -2.937 -15.571 1.00 90.69 117 ARG A C 1
ATOM 842 O O . ARG A 1 117 ? 8.520 -2.127 -15.162 1.00 90.69 117 ARG A O 1
ATOM 849 N N . VAL A 1 118 ? 7.851 -3.670 -16.672 1.00 91.44 118 VAL A N 1
ATOM 850 C CA . VAL A 1 118 ? 8.962 -3.542 -17.627 1.00 91.44 118 VAL A CA 1
ATOM 851 C C . VAL A 1 118 ? 8.395 -3.791 -19.020 1.00 91.44 118 VAL A C 1
ATOM 853 O O . VAL A 1 118 ? 8.251 -4.939 -19.435 1.00 91.44 118 VAL A O 1
ATOM 856 N N . ASP A 1 119 ? 8.073 -2.716 -19.731 1.00 90.25 119 ASP A N 1
ATOM 857 C CA . ASP A 1 119 ? 7.444 -2.790 -21.048 1.00 90.25 119 ASP A CA 1
ATOM 858 C C . ASP A 1 119 ? 8.409 -2.293 -22.121 1.00 90.25 119 ASP A C 1
ATOM 860 O O . ASP A 1 119 ? 8.998 -1.217 -21.987 1.00 90.25 119 ASP A O 1
ATOM 864 N N . GLY A 1 120 ? 8.566 -3.066 -23.196 1.00 87.19 120 GLY A N 1
ATOM 865 C CA . GLY A 1 120 ? 9.285 -2.616 -24.387 1.00 87.19 120 GLY A CA 1
ATOM 866 C C . GLY A 1 120 ? 8.461 -1.562 -25.121 1.00 87.19 120 GLY A C 1
ATOM 867 O O . GLY A 1 120 ? 7.327 -1.835 -25.504 1.00 87.19 120 GLY A O 1
ATOM 868 N N . ALA A 1 121 ? 9.021 -0.368 -25.294 1.00 77.06 121 ALA A N 1
ATOM 869 C CA . ALA A 1 121 ? 8.363 0.749 -25.960 1.00 77.06 121 ALA A CA 1
ATOM 870 C C . ALA A 1 121 ? 8.665 0.767 -27.463 1.00 77.06 121 ALA A C 1
ATOM 872 O O . ALA A 1 121 ? 7.732 0.779 -28.252 1.00 77.06 121 ALA A O 1
ATOM 873 N N . ASP A 1 122 ? 9.947 0.726 -27.848 1.00 87.00 122 ASP A N 1
ATOM 874 C CA . ASP A 1 122 ? 10.383 0.868 -29.244 1.00 87.00 122 ASP A CA 1
ATOM 875 C C . ASP A 1 122 ? 11.739 0.193 -29.494 1.00 87.00 122 ASP A C 1
ATOM 877 O O . ASP A 1 122 ? 12.570 0.094 -28.588 1.00 87.00 122 ASP A O 1
ATOM 881 N N . PHE A 1 123 ? 11.994 -0.202 -30.744 1.00 91.44 123 PHE A N 1
ATOM 882 C CA . PHE A 1 123 ? 13.297 -0.675 -31.224 1.00 91.44 123 PHE A CA 1
ATOM 883 C C . PHE A 1 123 ? 13.744 0.162 -32.425 1.00 91.44 123 PHE A C 1
ATOM 885 O O . PHE A 1 123 ? 12.964 0.371 -33.355 1.00 91.44 123 PHE A O 1
ATOM 892 N N . SER A 1 124 ? 15.003 0.602 -32.444 1.00 92.81 124 SER A N 1
ATOM 893 C CA . SER A 1 124 ? 15.579 1.246 -33.627 1.00 92.81 124 SER A CA 1
ATOM 894 C C . SER A 1 124 ? 15.872 0.227 -34.729 1.00 92.81 124 SER A C 1
ATOM 896 O O . SER A 1 124 ? 15.939 -0.983 -34.494 1.00 92.81 124 SER A O 1
ATOM 898 N N . LEU A 1 125 ? 16.122 0.713 -35.942 1.00 93.88 125 LEU A N 1
ATOM 899 C CA . LEU A 1 125 ? 16.847 -0.088 -36.928 1.00 93.88 125 LEU A CA 1
ATOM 900 C C . LEU A 1 125 ? 18.324 -0.212 -36.498 1.00 93.88 125 LEU A C 1
ATOM 902 O O . LEU A 1 125 ? 18.821 0.684 -35.806 1.00 93.88 125 LEU A O 1
ATOM 906 N N . PRO A 1 126 ? 19.029 -1.298 -36.867 1.00 93.19 126 PRO A N 1
ATOM 907 C CA . PRO A 1 126 ? 20.478 -1.363 -36.725 1.00 93.19 126 PRO A CA 1
ATOM 908 C C . PRO A 1 126 ? 21.164 -0.260 -37.537 1.00 93.19 126 PRO A C 1
ATOM 910 O O . PRO A 1 126 ? 20.909 -0.110 -38.732 1.00 93.19 126 PRO A O 1
ATOM 913 N N . GLU A 1 127 ? 22.071 0.469 -36.899 1.00 94.94 127 GLU A N 1
ATOM 914 C CA . GLU A 1 127 ? 22.875 1.529 -37.507 1.00 94.94 127 GLU A CA 1
ATOM 915 C C . GLU A 1 127 ? 24.356 1.166 -37.427 1.00 94.94 127 GLU A C 1
ATOM 917 O O . GLU A 1 127 ? 24.830 0.708 -36.387 1.00 94.94 127 GLU A O 1
ATOM 922 N N . GLU A 1 128 ? 25.101 1.377 -38.509 1.00 93.25 128 GLU A N 1
ATOM 923 C CA . GLU A 1 128 ? 26.552 1.196 -38.509 1.00 93.25 128 GLU A CA 1
ATOM 924 C C . GLU A 1 128 ? 27.237 2.369 -37.793 1.00 93.25 128 GLU A C 1
ATOM 926 O O . GLU A 1 128 ? 27.036 3.533 -38.141 1.00 93.25 128 GLU A O 1
ATOM 931 N N . ASP A 1 129 ? 28.084 2.058 -36.815 1.00 91.50 129 ASP A N 1
ATOM 932 C CA . ASP A 1 129 ? 29.023 2.993 -36.208 1.00 91.50 129 ASP A CA 1
ATOM 933 C C . ASP A 1 129 ? 30.417 2.725 -36.782 1.00 91.50 129 ASP A C 1
ATOM 935 O O . ASP A 1 129 ? 31.135 1.810 -36.366 1.00 91.50 129 ASP A O 1
ATOM 939 N N . THR A 1 130 ? 30.816 3.550 -37.749 1.00 87.50 130 THR A N 1
ATOM 940 C CA . THR A 1 130 ? 32.114 3.429 -38.425 1.00 87.50 130 THR A CA 1
ATOM 941 C C . THR A 1 130 ? 33.305 3.713 -37.506 1.00 87.50 130 THR A C 1
ATOM 943 O O . THR A 1 130 ? 34.426 3.349 -37.846 1.00 87.50 130 THR A O 1
ATOM 946 N N . GLY A 1 131 ? 33.096 4.387 -36.367 1.00 85.69 131 GLY A N 1
ATOM 947 C CA . GLY A 1 131 ? 34.151 4.665 -35.389 1.00 85.69 131 GLY A CA 1
ATOM 948 C C . GLY A 1 131 ? 34.482 3.451 -34.521 1.00 85.69 131 GLY A C 1
ATOM 949 O O . GLY A 1 131 ? 35.633 3.269 -34.129 1.00 85.69 131 GLY A O 1
ATOM 950 N N . VAL A 1 132 ? 33.479 2.613 -34.261 1.00 84.81 132 VAL A N 1
ATOM 951 C CA . VAL A 1 132 ? 33.605 1.354 -33.514 1.00 84.81 132 VAL A CA 1
ATOM 952 C C . VAL A 1 132 ? 33.822 0.156 -34.449 1.00 84.81 132 VAL A C 1
ATOM 954 O O . VAL A 1 132 ? 34.379 -0.853 -34.030 1.00 84.81 132 VAL A O 1
ATOM 957 N N . GLY A 1 133 ? 33.426 0.265 -35.722 1.00 87.56 133 GLY A N 1
ATOM 958 C CA . GLY A 1 133 ? 33.484 -0.838 -36.685 1.00 87.56 133 GLY A CA 1
ATOM 959 C C . GLY A 1 133 ? 32.405 -1.894 -36.430 1.00 87.56 133 GLY A C 1
ATOM 960 O O . GLY A 1 133 ? 32.651 -3.084 -36.614 1.00 87.56 133 GLY A O 1
ATOM 961 N N . GLY A 1 134 ? 31.222 -1.470 -35.975 1.00 90.25 134 GLY A N 1
ATOM 962 C CA . GLY A 1 134 ? 30.134 -2.365 -35.583 1.00 90.25 134 GLY A CA 1
ATOM 963 C C . GLY A 1 134 ? 28.751 -1.778 -35.835 1.00 90.25 134 GLY A C 1
ATOM 964 O O . GLY A 1 134 ? 28.603 -0.620 -36.210 1.00 90.25 134 GLY A O 1
ATOM 965 N N . TRP A 1 135 ? 27.726 -2.591 -35.614 1.00 93.50 135 TRP A N 1
ATOM 966 C CA . TRP A 1 135 ? 26.324 -2.224 -35.772 1.00 93.50 135 TRP A CA 1
ATOM 967 C C . TRP A 1 135 ? 25.669 -2.092 -34.407 1.00 93.50 135 TRP A C 1
ATOM 969 O O . TRP A 1 135 ? 25.718 -3.019 -33.600 1.00 93.50 135 TRP A O 1
ATOM 979 N N . ARG A 1 136 ? 25.043 -0.945 -34.160 1.00 92.69 136 ARG A N 1
ATOM 980 C CA . ARG A 1 136 ? 24.339 -0.615 -32.926 1.00 92.69 136 ARG A CA 1
ATOM 981 C C . ARG A 1 136 ? 22.837 -0.690 -33.150 1.00 92.69 136 ARG A C 1
ATOM 983 O O . ARG A 1 136 ? 22.327 -0.144 -34.124 1.00 92.69 136 ARG A O 1
ATOM 990 N N . LYS A 1 137 ? 22.114 -1.282 -32.204 1.00 93.19 137 LYS A N 1
ATOM 991 C CA . LYS A 1 137 ? 20.651 -1.215 -32.133 1.00 93.19 137 LYS A CA 1
ATOM 992 C C . LYS A 1 137 ? 20.216 -0.779 -30.745 1.00 93.19 137 LYS A C 1
ATOM 994 O O . LYS A 1 137 ? 20.749 -1.273 -29.747 1.00 93.19 137 LYS A O 1
ATOM 999 N N . THR A 1 138 ? 19.253 0.133 -30.679 1.00 94.00 138 THR A N 1
ATOM 1000 C CA . THR A 1 138 ? 18.715 0.632 -29.416 1.00 94.00 138 THR A CA 1
ATOM 1001 C C . THR A 1 138 ? 17.301 0.116 -29.170 1.00 94.00 138 THR A C 1
ATOM 1003 O O . THR A 1 138 ? 16.535 -0.129 -30.105 1.00 94.00 138 THR A O 1
ATOM 1006 N N . ALA A 1 139 ? 16.968 -0.090 -27.899 1.00 92.88 139 ALA A N 1
ATOM 1007 C CA . ALA A 1 139 ? 15.652 -0.520 -27.453 1.00 92.88 139 ALA A CA 1
ATOM 1008 C C . ALA A 1 139 ? 15.222 0.305 -26.238 1.00 92.88 139 ALA A C 1
ATOM 1010 O O . ALA A 1 139 ? 15.929 0.354 -25.230 1.00 92.88 139 ALA A O 1
ATOM 1011 N N . SER A 1 140 ? 14.068 0.955 -26.331 1.00 93.88 140 SER A N 1
ATOM 1012 C CA . SER A 1 140 ? 13.506 1.782 -25.264 1.00 93.88 140 SER A CA 1
ATOM 1013 C C . SER A 1 140 ? 12.547 0.959 -24.415 1.00 93.88 140 SER A C 1
ATOM 1015 O O . SER A 1 140 ? 11.708 0.241 -24.953 1.00 93.88 140 SER A O 1
ATOM 1017 N N . TYR A 1 141 ? 12.631 1.096 -23.096 1.00 94.12 141 TYR A N 1
ATOM 1018 C CA . TYR A 1 141 ? 11.765 0.426 -22.131 1.00 94.12 141 TYR A CA 1
ATOM 1019 C C . TYR A 1 141 ? 11.160 1.429 -21.159 1.00 94.12 141 TYR A C 1
ATOM 1021 O O . TYR A 1 141 ? 11.820 2.383 -20.746 1.00 94.12 141 TYR A O 1
ATOM 1029 N N . ARG A 1 142 ? 9.911 1.190 -20.761 1.00 94.19 142 ARG A N 1
ATOM 1030 C CA . ARG A 1 142 ? 9.264 1.876 -19.641 1.00 94.19 142 ARG A CA 1
ATOM 1031 C C . ARG A 1 142 ? 9.254 0.955 -18.436 1.00 94.19 142 ARG A C 1
ATOM 1033 O O . ARG A 1 142 ? 8.795 -0.182 -18.517 1.00 94.19 142 ARG A O 1
ATOM 1040 N N . VAL A 1 143 ? 9.763 1.456 -17.323 1.00 94.06 143 VAL A N 1
ATOM 1041 C CA . VAL A 1 143 ? 9.946 0.702 -16.091 1.00 94.06 143 VAL A CA 1
ATOM 1042 C C . VAL A 1 143 ? 9.190 1.382 -14.961 1.00 94.06 143 VAL A C 1
ATOM 1044 O O . VAL A 1 143 ? 9.307 2.590 -14.786 1.00 94.06 143 VAL A O 1
ATOM 1047 N N . LEU A 1 144 ? 8.438 0.604 -14.183 1.00 92.44 144 LEU A N 1
ATOM 1048 C CA . LEU A 1 144 ? 7.918 1.023 -12.884 1.00 92.44 144 LEU A CA 1
ATOM 1049 C C . LEU A 1 144 ? 8.649 0.231 -11.801 1.00 92.44 144 LEU A C 1
ATOM 1051 O O . LEU A 1 144 ? 8.478 -0.985 -11.707 1.00 92.44 144 LEU A O 1
ATOM 1055 N N . TYR A 1 145 ? 9.471 0.913 -11.011 1.00 92.88 145 TYR A N 1
ATOM 1056 C CA . TYR A 1 145 ? 10.323 0.312 -9.989 1.00 92.88 145 TYR A CA 1
ATOM 1057 C C . TYR A 1 145 ? 9.930 0.799 -8.595 1.00 92.88 145 TYR A C 1
ATOM 1059 O O . TYR A 1 145 ? 9.981 1.992 -8.319 1.00 92.88 145 TYR A O 1
ATOM 1067 N N . GLU A 1 146 ? 9.552 -0.116 -7.710 1.00 88.50 146 GLU A N 1
ATOM 1068 C CA . GLU A 1 146 ? 9.262 0.151 -6.306 1.00 88.50 146 GLU A CA 1
ATOM 1069 C C . GLU A 1 146 ? 10.484 -0.160 -5.439 1.00 88.50 146 GLU A C 1
ATOM 1071 O O . GLU A 1 146 ? 11.050 -1.254 -5.486 1.00 88.50 146 GLU A O 1
ATOM 1076 N N . TYR A 1 147 ? 10.871 0.800 -4.605 1.00 87.00 147 TYR A N 1
ATOM 1077 C CA . TYR A 1 147 ? 11.905 0.618 -3.596 1.00 87.00 147 TYR A CA 1
ATOM 1078 C C . TYR A 1 147 ? 11.320 0.800 -2.205 1.00 87.00 147 TYR A C 1
ATOM 1080 O O . TYR A 1 147 ? 10.452 1.641 -1.976 1.00 87.00 147 TYR A O 1
ATOM 1088 N N . ARG A 1 148 ? 11.836 0.015 -1.261 1.00 85.06 148 ARG A N 1
ATOM 1089 C CA . ARG A 1 148 ? 11.421 0.029 0.141 1.00 85.06 148 ARG A CA 1
ATOM 1090 C C . ARG A 1 148 ? 12.582 0.502 0.991 1.00 85.06 148 ARG A C 1
ATOM 1092 O O . ARG A 1 148 ? 13.723 0.105 0.757 1.00 85.06 148 ARG A O 1
ATOM 1099 N N . TYR A 1 149 ? 12.293 1.328 1.979 1.00 79.88 149 TYR A N 1
ATOM 1100 C CA . TYR A 1 149 ? 13.264 1.748 2.969 1.00 79.88 149 TYR A CA 1
ATOM 1101 C C . TYR A 1 149 ? 12.626 1.800 4.349 1.00 79.88 149 TYR A C 1
ATOM 1103 O O 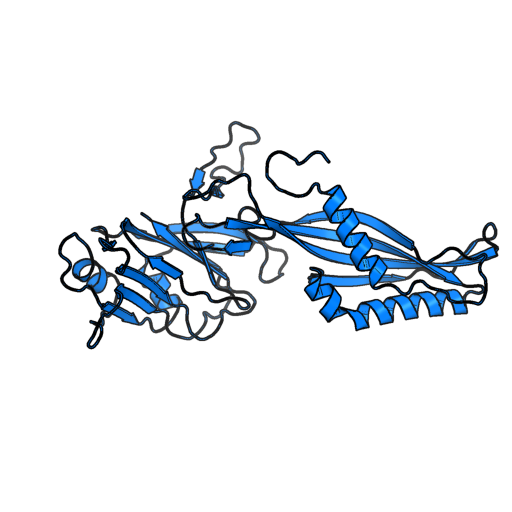. TYR A 1 149 ? 11.417 1.977 4.520 1.00 79.88 149 TYR A O 1
ATOM 1111 N N . LEU A 1 150 ? 13.480 1.596 5.339 1.00 70.75 150 LEU A N 1
ATOM 1112 C CA . LEU A 1 150 ? 13.103 1.623 6.733 1.00 70.75 150 LEU A CA 1
ATOM 1113 C C . LEU A 1 150 ? 13.326 3.044 7.233 1.00 70.75 150 LEU A C 1
ATOM 1115 O O . LEU A 1 150 ? 14.444 3.555 7.173 1.00 70.75 150 LEU A O 1
ATOM 1119 N N . ASP A 1 151 ? 12.260 3.693 7.686 1.00 66.75 151 ASP A N 1
ATOM 1120 C CA . ASP A 1 151 ? 12.384 5.012 8.289 1.00 66.75 151 ASP A CA 1
ATOM 1121 C C . ASP A 1 151 ? 12.824 4.847 9.748 1.00 66.75 151 ASP A C 1
ATOM 1123 O O . ASP A 1 151 ? 12.028 4.488 10.617 1.00 66.75 151 ASP A O 1
ATOM 1127 N N . THR A 1 152 ? 14.125 5.024 9.991 1.00 55.22 152 THR A N 1
ATOM 1128 C CA . THR A 1 152 ? 14.740 4.914 11.324 1.00 55.22 152 THR A CA 1
ATOM 1129 C C . THR A 1 152 ? 14.749 6.225 12.100 1.00 55.22 152 THR A C 1
ATOM 1131 O O . THR A 1 152 ? 15.101 6.215 13.278 1.00 55.22 152 THR A O 1
ATOM 1134 N N . GLU A 1 153 ? 14.450 7.361 11.462 1.00 52.12 153 GLU A N 1
ATOM 1135 C CA . GLU A 1 153 ? 14.489 8.660 12.149 1.00 52.12 153 GLU A CA 1
ATOM 1136 C C . GLU A 1 153 ? 13.281 8.857 13.067 1.00 52.12 153 GLU A C 1
ATOM 1138 O O . GLU A 1 153 ? 13.353 9.582 14.062 1.00 52.12 153 GLU A O 1
ATOM 1143 N N . GLY A 1 154 ? 12.213 8.106 12.813 1.00 45.06 154 GLY A N 1
ATOM 1144 C CA . GLY A 1 154 ? 11.174 7.860 13.787 1.00 45.06 154 GLY A CA 1
ATOM 1145 C C . GLY A 1 154 ? 11.642 6.868 14.847 1.00 45.06 154 GLY A C 1
ATOM 1146 O O . GLY A 1 154 ? 11.485 5.657 14.693 1.00 45.06 154 GLY A O 1
ATOM 1147 N N . ALA A 1 155 ? 12.010 7.363 16.026 1.00 37.53 155 ALA A N 1
ATOM 1148 C CA . ALA A 1 155 ? 11.551 6.712 17.254 1.00 37.53 155 ALA A CA 1
ATOM 1149 C C . ALA A 1 155 ? 10.009 6.837 17.336 1.00 37.53 155 ALA A C 1
ATOM 1151 O O . ALA A 1 155 ? 9.459 7.402 18.275 1.00 37.53 155 ALA A O 1
ATOM 1152 N N . ASP A 1 156 ? 9.300 6.350 16.315 1.00 38.66 156 ASP A N 1
ATOM 1153 C CA . ASP A 1 156 ? 7.877 6.570 16.081 1.00 38.66 156 ASP A CA 1
ATOM 1154 C C . ASP A 1 156 ? 7.077 5.442 16.731 1.00 38.66 156 ASP A C 1
ATOM 1156 O O . ASP A 1 156 ? 6.230 4.777 16.131 1.00 38.66 156 ASP A O 1
ATOM 1160 N N . SER A 1 157 ? 7.258 5.284 18.044 1.00 30.72 157 SER A N 1
ATOM 1161 C CA . SER A 1 157 ? 6.058 5.020 18.819 1.00 30.72 157 SER A CA 1
ATOM 1162 C C . SER A 1 157 ? 5.176 6.264 18.669 1.00 30.72 157 SER A C 1
ATOM 1164 O O . SER A 1 157 ? 5.545 7.334 19.143 1.00 30.72 157 SER A O 1
ATOM 1166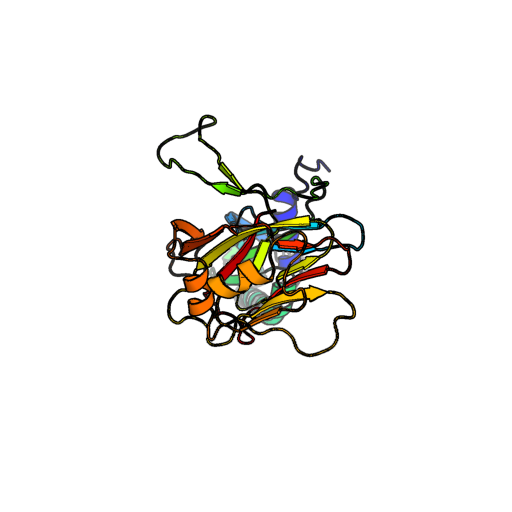 N N . LEU A 1 158 ? 4.001 6.101 18.056 1.00 34.25 158 LEU A N 1
ATOM 1167 C CA . LEU A 1 158 ? 2.796 6.916 18.274 1.00 34.25 158 LEU A CA 1
ATOM 1168 C C . LEU A 1 158 ? 2.384 8.000 17.256 1.00 34.25 158 LEU A C 1
ATOM 1170 O O . LEU A 1 158 ? 1.336 8.598 17.487 1.00 34.25 158 LEU A O 1
ATOM 1174 N N . ILE A 1 159 ? 3.085 8.285 16.152 1.00 34.66 159 ILE A N 1
ATOM 1175 C CA . ILE A 1 159 ? 2.689 9.442 15.315 1.00 34.66 159 ILE A CA 1
ATOM 1176 C C . ILE A 1 159 ? 2.784 9.137 13.815 1.00 34.66 159 ILE A C 1
ATOM 1178 O O . ILE A 1 159 ? 3.852 9.121 13.223 1.00 34.66 159 ILE A O 1
ATOM 1182 N N . VAL A 1 160 ? 1.633 8.941 13.170 1.00 36.88 160 VAL A N 1
ATOM 1183 C CA . VAL A 1 160 ? 1.514 9.101 11.709 1.00 36.88 160 VAL A CA 1
ATOM 1184 C C . VAL A 1 160 ? 1.335 10.593 11.432 1.00 36.88 160 VAL A C 1
ATOM 1186 O O . VAL A 1 160 ? 0.709 11.282 12.226 1.00 36.88 160 VAL A O 1
ATOM 1189 N N . ARG A 1 161 ? 1.919 11.129 10.362 1.00 33.81 161 ARG A N 1
ATOM 1190 C CA . ARG A 1 161 ? 1.637 12.492 9.899 1.00 33.81 161 ARG A CA 1
ATOM 1191 C C . ARG A 1 161 ? 1.087 12.379 8.485 1.00 33.81 161 ARG A C 1
ATOM 1193 O O . ARG A 1 161 ? 1.855 12.149 7.558 1.00 33.81 161 ARG A O 1
ATOM 1200 N N . ILE A 1 162 ? -0.230 12.471 8.330 1.00 36.78 162 ILE A N 1
ATOM 1201 C CA . ILE A 1 162 ? -0.863 12.620 7.012 1.00 36.78 162 ILE A CA 1
ATOM 1202 C C . ILE A 1 162 ? -1.051 14.118 6.790 1.00 36.78 162 ILE A C 1
ATOM 1204 O O . ILE A 1 162 ? -1.797 14.704 7.571 1.00 36.78 162 ILE A O 1
ATOM 1208 N N . PRO A 1 163 ? -0.396 14.746 5.803 1.00 33.53 163 PRO A N 1
ATOM 1209 C CA . PRO A 1 163 ? -0.779 16.078 5.367 1.00 33.53 163 PRO A CA 1
ATOM 1210 C C . PRO A 1 163 ? -2.079 15.974 4.557 1.00 33.53 163 PRO A C 1
ATOM 1212 O O . PRO A 1 163 ? -2.099 15.335 3.509 1.00 33.53 163 PRO A O 1
ATOM 1215 N N . ALA A 1 164 ? -3.157 16.583 5.048 1.00 36.44 164 ALA A N 1
ATOM 1216 C CA . ALA A 1 164 ? -4.363 16.840 4.261 1.00 36.44 164 ALA A CA 1
ATOM 1217 C C . ALA A 1 164 ? -4.411 18.330 3.893 1.00 36.44 164 ALA A C 1
ATOM 1219 O O . ALA A 1 164 ? -4.123 19.187 4.734 1.00 36.44 164 ALA A O 1
ATOM 1220 N N . HIS A 1 165 ? -4.721 18.626 2.630 1.00 42.72 165 HIS A N 1
ATOM 1221 C CA . HIS A 1 165 ? -4.826 19.986 2.106 1.00 42.72 165 HIS A CA 1
ATOM 1222 C C . HIS A 1 165 ? -6.300 20.396 2.106 1.00 42.72 165 HIS A C 1
ATOM 1224 O O . HIS A 1 165 ? -7.068 19.881 1.302 1.00 42.72 165 HIS A O 1
ATOM 1230 N N . ALA A 1 166 ? -6.690 21.282 3.023 1.00 38.25 166 ALA A N 1
ATOM 1231 C CA . ALA A 1 166 ? -8.063 21.791 3.095 1.00 38.25 166 ALA A CA 1
ATOM 1232 C C . ALA A 1 166 ? -8.334 22.925 2.087 1.00 38.25 166 ALA A C 1
ATOM 1234 O O . ALA A 1 166 ? -9.488 23.206 1.782 1.00 38.25 166 ALA A O 1
ATOM 1235 N N . ASP A 1 167 ? -7.278 23.543 1.546 1.00 41.50 167 ASP A N 1
ATOM 1236 C CA . ASP A 1 167 ? -7.375 24.623 0.567 1.00 41.50 167 ASP A CA 1
ATOM 1237 C C . ASP A 1 167 ? -6.422 24.362 -0.613 1.00 41.50 167 ASP A C 1
ATOM 1239 O O . ASP A 1 167 ? -5.192 24.372 -0.467 1.00 41.50 167 ASP A O 1
ATOM 1243 N N . GLN A 1 168 ? -6.996 24.055 -1.780 1.00 46.62 168 GLN A N 1
ATOM 1244 C CA . GLN A 1 168 ? -6.245 23.822 -3.017 1.00 46.62 168 GLN A CA 1
ATOM 1245 C C . GLN A 1 168 ? -5.768 25.130 -3.675 1.00 46.62 168 GLN A C 1
ATOM 1247 O O . GLN A 1 168 ? -4.865 25.078 -4.512 1.00 46.62 168 GLN A O 1
ATOM 1252 N N . GLU A 1 169 ? -6.311 26.289 -3.289 1.00 42.38 169 GLU A N 1
ATOM 1253 C CA . GLU A 1 169 ? -6.052 27.576 -3.950 1.00 42.38 169 GLU A CA 1
ATOM 1254 C C . GLU A 1 169 ? -4.834 28.318 -3.361 1.00 42.38 169 GLU A C 1
ATOM 1256 O O . GLU A 1 169 ? -4.255 29.182 -4.022 1.00 42.38 169 GLU A O 1
ATOM 1261 N N . GLU A 1 170 ? -4.375 27.968 -2.152 1.00 37.34 170 GLU A N 1
ATOM 1262 C CA . GLU A 1 170 ? -3.250 28.654 -1.504 1.00 37.34 170 GLU A CA 1
ATOM 1263 C C . GLU A 1 170 ? -1.894 27.956 -1.760 1.00 37.34 170 GLU A C 1
ATOM 1265 O O . GLU A 1 170 ? -1.669 26.778 -1.436 1.00 37.34 170 GLU A O 1
ATOM 1270 N N . THR A 1 171 ? -0.947 28.688 -2.360 1.00 45.00 171 THR A N 1
ATOM 1271 C CA . THR A 1 171 ? 0.430 28.229 -2.614 1.00 45.00 171 THR A CA 1
ATOM 1272 C C . THR A 1 171 ? 1.405 28.733 -1.552 1.00 45.00 171 THR A C 1
ATOM 1274 O O . THR A 1 171 ? 1.523 29.939 -1.342 1.00 45.00 171 THR A O 1
ATOM 1277 N N . GLY A 1 172 ? 2.195 27.830 -0.962 1.00 50.66 172 GLY A N 1
ATOM 1278 C CA . GLY A 1 172 ? 3.356 28.172 -0.131 1.00 50.66 172 GLY A CA 1
ATOM 1279 C C . GLY A 1 172 ? 3.282 27.665 1.311 1.00 50.66 172 GLY A C 1
ATOM 1280 O O . GLY A 1 172 ? 2.455 26.829 1.661 1.00 50.66 172 GLY A O 1
ATOM 1281 N N . THR A 1 173 ? 4.186 28.161 2.158 1.00 42.75 173 THR A N 1
ATOM 1282 C CA . THR A 1 173 ? 4.362 27.737 3.563 1.00 42.75 173 THR A CA 1
ATOM 1283 C C . THR A 1 173 ? 3.233 28.163 4.506 1.00 42.75 173 THR A C 1
ATOM 1285 O O . THR A 1 173 ? 3.249 27.777 5.669 1.00 42.75 173 THR A O 1
ATOM 1288 N N . SER A 1 174 ? 2.279 28.960 4.022 1.00 41.06 174 SER A N 1
ATOM 1289 C CA . SER A 1 174 ? 1.079 29.391 4.756 1.00 41.06 174 SER A CA 1
ATOM 1290 C C . SER A 1 174 ? -0.062 28.369 4.700 1.00 41.06 174 SER A C 1
ATOM 1292 O O . SER A 1 174 ? -1.059 28.542 5.387 1.00 41.06 174 SER A O 1
ATOM 1294 N N . ARG A 1 175 ? 0.096 27.306 3.900 1.00 47.19 175 ARG A N 1
ATOM 1295 C CA . ARG A 1 175 ? -0.913 26.273 3.665 1.00 47.19 175 ARG A CA 1
ATOM 1296 C C . ARG A 1 175 ? -1.276 25.548 4.964 1.00 47.19 175 ARG A C 1
ATOM 1298 O O . ARG A 1 175 ? -0.425 24.890 5.573 1.00 47.19 175 ARG A O 1
ATOM 1305 N N . GLU A 1 176 ? -2.547 25.618 5.357 1.00 31.91 176 GLU A N 1
ATOM 1306 C CA . GLU A 1 176 ? -3.064 24.872 6.505 1.00 31.91 176 GLU A CA 1
ATOM 1307 C C . GLU A 1 176 ? -2.823 23.369 6.302 1.00 31.91 176 GLU A C 1
ATOM 1309 O O . GLU A 1 176 ? -3.313 22.740 5.363 1.00 31.91 176 GLU A O 1
ATOM 1314 N N . THR A 1 177 ? -1.986 22.794 7.165 1.00 38.44 177 THR A N 1
ATOM 1315 C CA . THR A 1 177 ? -1.633 21.374 7.147 1.00 38.44 177 THR A CA 1
ATOM 1316 C C . THR A 1 177 ? -2.323 20.708 8.325 1.00 38.44 177 THR A C 1
ATOM 1318 O O . THR A 1 177 ? -1.881 20.835 9.467 1.00 38.44 177 THR A O 1
ATOM 1321 N N . ALA A 1 178 ? -3.412 19.987 8.072 1.00 35.41 178 ALA A N 1
ATOM 1322 C CA . ALA A 1 178 ? -3.970 19.110 9.093 1.00 35.41 178 ALA A CA 1
ATOM 1323 C C . ALA A 1 178 ? -3.060 17.879 9.225 1.00 35.41 178 ALA A C 1
ATOM 1325 O O . ALA A 1 178 ? -2.717 17.260 8.221 1.00 35.41 178 ALA A O 1
ATOM 1326 N N . VAL A 1 179 ? -2.641 17.546 10.451 1.00 34.62 179 VAL A N 1
ATOM 1327 C CA . VAL A 1 179 ? -1.774 16.395 10.758 1.00 34.62 179 VAL A CA 1
ATOM 1328 C C . VAL A 1 179 ? -2.621 15.276 11.355 1.00 34.62 179 VAL A C 1
ATOM 1330 O O . VAL A 1 179 ? -3.135 15.411 12.463 1.00 34.62 179 VAL A O 1
ATOM 1333 N N . ILE A 1 180 ? -2.740 14.150 10.651 1.00 36.66 180 ILE A N 1
ATOM 1334 C CA . ILE A 1 180 ? -3.521 12.997 11.133 1.00 36.66 180 ILE A CA 1
ATOM 1335 C C . ILE A 1 180 ? -2.601 11.936 11.757 1.00 36.66 180 ILE A C 1
ATOM 1337 O O . ILE A 1 180 ? -1.758 11.378 11.056 1.00 36.66 180 ILE A O 1
ATOM 1341 N N . THR A 1 181 ? -2.803 11.622 13.046 1.00 37.09 181 THR A N 1
ATOM 1342 C CA . THR A 1 181 ? -1.967 10.731 13.882 1.00 37.09 181 THR A CA 1
ATOM 1343 C C . THR A 1 181 ? -2.675 9.420 14.282 1.00 37.09 181 THR A C 1
ATOM 1345 O O . THR A 1 181 ? -3.735 9.449 14.898 1.00 37.09 181 THR A O 1
ATOM 1348 N N . GLY A 1 182 ? -2.140 8.222 13.989 1.00 45.75 182 GLY A N 1
ATOM 1349 C CA . GLY A 1 182 ? -2.692 6.976 14.567 1.00 45.75 182 GLY A CA 1
ATOM 1350 C C . GLY A 1 182 ? -2.280 5.660 13.902 1.00 45.75 182 GLY A C 1
ATOM 1351 O O . GLY A 1 182 ? -1.741 5.645 12.806 1.00 45.75 182 GLY A O 1
ATOM 1352 N N . ARG A 1 183 ? -2.541 4.531 14.570 1.00 55.59 183 ARG A N 1
ATOM 1353 C CA . ARG A 1 183 ? -2.244 3.182 14.056 1.00 55.59 183 ARG A CA 1
ATOM 1354 C C . ARG A 1 183 ? -3.220 2.813 12.931 1.00 55.59 183 ARG A C 1
ATOM 1356 O O . ARG A 1 183 ? -4.426 2.810 13.176 1.00 55.59 183 ARG A O 1
ATOM 1363 N N . THR A 1 184 ? -2.694 2.456 11.757 1.00 63.72 184 THR A N 1
ATOM 1364 C CA . THR A 1 184 ? -3.474 2.078 10.568 1.00 63.72 184 THR A CA 1
ATOM 1365 C C . THR A 1 184 ? -3.167 0.665 10.062 1.00 63.72 184 THR A C 1
ATOM 1367 O O . THR A 1 184 ? -2.048 0.180 10.233 1.00 63.72 184 THR A O 1
ATOM 1370 N N . VAL A 1 185 ? -4.157 0.007 9.450 1.00 71.62 185 VAL A N 1
ATOM 1371 C CA . VAL A 1 185 ? -3.998 -1.231 8.653 1.00 71.62 185 VAL A CA 1
ATOM 1372 C C . VAL A 1 185 ? -4.682 -1.033 7.305 1.00 71.62 185 VAL A C 1
ATOM 1374 O O . VAL A 1 185 ? -5.700 -0.345 7.246 1.00 71.62 185 VAL A O 1
ATOM 1377 N N . ARG A 1 186 ? -4.104 -1.613 6.252 1.00 77.38 186 ARG A N 1
ATOM 1378 C CA . ARG A 1 186 ? -4.628 -1.625 4.886 1.00 77.38 186 ARG A CA 1
ATOM 1379 C C . ARG A 1 186 ? -5.202 -3.007 4.571 1.00 77.38 186 ARG A C 1
ATOM 1381 O O . ARG A 1 186 ? -4.610 -4.008 4.970 1.00 77.38 186 ARG A O 1
ATOM 1388 N N . TRP A 1 187 ? -6.336 -3.027 3.885 1.00 79.12 187 TRP A N 1
ATOM 1389 C CA . TRP A 1 187 ? -6.914 -4.197 3.234 1.00 79.12 187 TRP A CA 1
ATOM 1390 C C . TRP A 1 187 ? -6.966 -3.937 1.730 1.00 79.12 187 TRP A C 1
ATOM 1392 O O . TRP A 1 187 ? -7.410 -2.858 1.329 1.00 79.12 187 TRP A O 1
ATOM 1402 N N . ASP A 1 188 ? -6.522 -4.908 0.940 1.00 76.00 188 ASP A N 1
ATOM 1403 C CA . ASP A 1 188 ? -6.622 -4.972 -0.523 1.00 76.00 188 ASP A CA 1
ATOM 1404 C C . ASP A 1 188 ? -6.617 -6.443 -1.005 1.00 76.00 188 ASP A C 1
ATOM 1406 O O . ASP A 1 188 ? -6.931 -7.362 -0.232 1.00 76.00 188 ASP A O 1
ATOM 1410 N N . ASP A 1 189 ? -6.333 -6.653 -2.290 1.00 68.94 189 ASP A N 1
ATOM 1411 C CA . ASP A 1 189 ? -6.236 -7.948 -2.964 1.00 68.94 189 ASP A CA 1
ATOM 1412 C C . ASP A 1 189 ? -4.934 -8.717 -2.674 1.00 68.94 189 ASP A C 1
ATOM 1414 O O . ASP A 1 189 ? -4.905 -9.944 -2.801 1.00 68.94 189 ASP A O 1
ATOM 1418 N N . GLU A 1 190 ? -3.874 -8.032 -2.242 1.00 60.91 190 GLU A N 1
ATOM 1419 C CA . GLU A 1 190 ? -2.585 -8.632 -1.889 1.00 60.91 190 GLU A CA 1
ATOM 1420 C C . GLU A 1 190 ? -2.519 -9.005 -0.398 1.00 60.91 190 GLU A C 1
ATOM 1422 O O . GLU A 1 190 ? -1.989 -10.058 -0.026 1.00 60.91 190 GLU A O 1
ATOM 1427 N N . GLU A 1 191 ? -3.069 -8.154 0.472 1.00 64.00 191 GLU A N 1
ATOM 1428 C CA . GLU A 1 191 ? -2.943 -8.235 1.919 1.00 64.00 191 GLU A CA 1
ATOM 1429 C C . GLU A 1 191 ? -4.232 -7.798 2.646 1.00 64.00 191 GLU A C 1
ATOM 1431 O O . GLU A 1 191 ? -4.660 -6.645 2.633 1.00 64.00 191 GLU A O 1
ATOM 1436 N N . SER A 1 192 ? -4.847 -8.733 3.375 1.00 74.50 192 SER A N 1
ATOM 1437 C CA . SER A 1 192 ? -6.007 -8.487 4.245 1.00 74.50 192 SER A CA 1
ATOM 1438 C C . SER A 1 192 ? -5.653 -8.837 5.691 1.00 74.50 192 SER A C 1
ATOM 1440 O O . SER A 1 192 ? -6.023 -9.886 6.223 1.00 74.50 192 SER A O 1
ATOM 1442 N N . LEU A 1 193 ? -4.871 -7.966 6.336 1.00 73.19 193 LEU A N 1
ATOM 1443 C CA . LEU A 1 193 ? -4.377 -8.200 7.695 1.00 73.19 193 LEU A CA 1
ATOM 1444 C C . LEU A 1 193 ? -5.430 -7.939 8.776 1.00 73.19 193 LEU A C 1
ATOM 1446 O O . LEU A 1 193 ? -6.189 -6.973 8.740 1.00 73.19 193 LEU A O 1
ATOM 1450 N N . LEU A 1 194 ? -5.375 -8.738 9.839 1.00 81.50 194 LEU A N 1
ATOM 1451 C CA . LEU A 1 194 ? -6.083 -8.462 11.086 1.00 81.50 194 LEU A CA 1
ATOM 1452 C C . LEU A 1 194 ? -5.648 -7.109 11.674 1.00 81.50 194 LEU A C 1
ATOM 1454 O O . LEU A 1 194 ? -4.487 -6.926 12.053 1.00 81.50 194 LEU A O 1
ATOM 1458 N N . PHE A 1 195 ? -6.592 -6.190 11.882 1.00 82.50 195 PHE A N 1
ATOM 1459 C CA . PHE A 1 195 ? -6.342 -5.046 12.754 1.00 82.50 195 PHE A CA 1
ATOM 1460 C C . PHE A 1 195 ? -6.477 -5.509 14.206 1.00 82.50 195 PHE A C 1
ATOM 1462 O O . PHE A 1 195 ? -7.574 -5.838 14.631 1.00 82.50 195 PHE A O 1
ATOM 1469 N N . SER A 1 196 ? -5.392 -5.537 14.986 1.00 85.88 196 SER A N 1
ATOM 1470 C CA . SER A 1 196 ? -5.436 -5.935 16.408 1.00 85.88 196 SER A CA 1
ATOM 1471 C C . SER A 1 196 ? -4.731 -4.939 17.317 1.00 85.88 196 SER A C 1
ATOM 1473 O O . SER A 1 196 ? -3.521 -4.737 17.229 1.00 85.88 196 SER A O 1
ATOM 1475 N N . LEU A 1 197 ? -5.470 -4.328 18.231 1.00 82.31 197 LEU A N 1
ATOM 1476 C CA . LEU A 1 197 ? -4.944 -3.413 19.228 1.00 82.31 197 LEU A CA 1
ATOM 1477 C C . LEU A 1 197 ? -4.925 -4.101 20.586 1.00 82.31 197 LEU A C 1
ATOM 1479 O O . LEU A 1 197 ? -5.968 -4.490 21.099 1.00 82.31 197 LEU A O 1
ATOM 1483 N N . ARG A 1 198 ? -3.732 -4.237 21.164 1.00 84.25 198 ARG A N 1
ATOM 1484 C CA . ARG A 1 198 ? -3.508 -4.983 22.402 1.00 84.25 198 ARG A CA 1
ATOM 1485 C C . ARG A 1 198 ? -2.945 -4.093 23.500 1.00 84.25 198 ARG A C 1
ATOM 1487 O O . ARG A 1 198 ? -2.111 -3.224 23.240 1.00 84.25 198 ARG A O 1
ATOM 1494 N N . GLY A 1 199 ? -3.357 -4.392 24.724 1.00 80.31 199 GLY A N 1
ATOM 1495 C CA . GLY A 1 199 ? -2.782 -3.855 25.943 1.00 80.31 199 GLY A CA 1
ATOM 1496 C C . GLY A 1 199 ? -3.372 -2.538 26.440 1.00 80.31 199 GLY A C 1
ATOM 1497 O O . GLY A 1 199 ? -4.307 -2.019 25.831 1.00 80.31 199 GLY A O 1
ATOM 1498 N N . PRO A 1 200 ? -2.809 -2.017 27.551 1.00 76.56 200 PRO A N 1
ATOM 1499 C CA . PRO A 1 200 ? -3.276 -0.830 28.262 1.00 76.56 200 PRO A CA 1
ATOM 1500 C C . PRO A 1 200 ? -3.601 0.347 27.340 1.00 76.56 200 PRO A C 1
ATOM 1502 O O . PRO A 1 200 ? -2.724 0.847 26.632 1.00 76.56 200 PRO A O 1
ATOM 1505 N N . GLY A 1 201 ? -4.853 0.800 27.367 1.00 84.12 201 GLY A N 1
ATOM 1506 C CA . GLY A 1 201 ? -5.300 1.984 26.634 1.00 84.12 201 GLY A CA 1
ATOM 1507 C C . GLY A 1 201 ? -6.819 2.121 26.573 1.00 84.12 201 GLY A C 1
ATOM 1508 O O . GLY A 1 201 ? -7.550 1.189 26.907 1.00 84.12 201 GLY A O 1
ATOM 1509 N N . GLY A 1 202 ? -7.278 3.293 26.141 1.00 85.56 202 GLY A N 1
ATOM 1510 C CA . GLY A 1 202 ? -8.665 3.543 25.757 1.00 85.56 202 GLY A CA 1
ATOM 1511 C C . GLY A 1 202 ? -8.791 3.610 24.239 1.00 85.56 202 GLY A C 1
ATOM 1512 O O . GLY A 1 202 ? -7.829 3.953 23.554 1.00 85.56 202 GLY A O 1
ATOM 1513 N N . LEU A 1 203 ? -9.959 3.252 23.717 1.00 88.62 203 LEU A N 1
ATOM 1514 C CA . LEU A 1 203 ? -10.340 3.486 22.326 1.00 88.62 203 LEU A CA 1
ATOM 1515 C C . LEU A 1 203 ? -11.554 4.397 22.320 1.00 88.62 203 LEU A C 1
ATOM 1517 O O . LEU A 1 203 ? -12.565 4.028 22.905 1.00 88.62 203 LEU A O 1
ATOM 1521 N N . ASN A 1 204 ? -11.459 5.550 21.670 1.00 88.12 204 ASN A N 1
ATOM 1522 C CA . ASN A 1 204 ? -12.506 6.569 21.622 1.00 88.12 204 ASN A CA 1
ATOM 1523 C C . ASN A 1 204 ? -13.265 6.588 20.296 1.00 88.12 204 ASN A C 1
ATOM 1525 O O . ASN A 1 204 ? -14.266 7.286 20.185 1.00 88.12 204 ASN A O 1
ATOM 1529 N N . GLY A 1 205 ? -12.817 5.832 19.297 1.00 87.88 205 GLY A N 1
ATOM 1530 C CA . GLY A 1 205 ? -13.464 5.822 17.997 1.00 87.88 205 GLY A CA 1
ATOM 1531 C C . GLY A 1 205 ? -12.741 4.976 16.965 1.00 87.88 205 GLY A C 1
ATOM 1532 O O . GLY A 1 205 ? -11.648 4.452 17.199 1.00 87.88 205 GLY A O 1
ATOM 1533 N N . LEU A 1 206 ? -13.375 4.867 15.807 1.00 88.12 206 LEU A N 1
ATOM 1534 C CA . LEU A 1 206 ? -12.906 4.138 14.641 1.00 88.12 206 LEU A CA 1
ATOM 1535 C C . LEU A 1 206 ? -13.150 4.990 13.399 1.00 88.12 206 LEU A C 1
ATOM 1537 O O . LEU A 1 206 ? -14.258 5.470 13.188 1.00 88.12 206 LEU A O 1
ATOM 1541 N N . SER A 1 207 ? -12.123 5.145 12.577 1.00 86.25 207 SER A N 1
ATOM 1542 C CA . SER A 1 207 ? -12.181 5.836 11.294 1.00 86.25 207 SER A CA 1
ATOM 1543 C C . SER A 1 207 ? -11.720 4.893 10.186 1.00 86.25 207 SER A C 1
ATOM 1545 O O . SER A 1 207 ? -10.738 4.167 10.351 1.00 86.25 207 SER A O 1
ATOM 1547 N N . VAL A 1 208 ? -12.422 4.894 9.059 1.00 86.06 208 VAL A N 1
ATOM 1548 C CA . VAL A 1 208 ? -12.145 4.062 7.891 1.00 86.06 208 VAL A CA 1
ATOM 1549 C C . VAL A 1 208 ? -12.137 4.930 6.640 1.00 86.06 208 VAL A C 1
ATOM 1551 O O . VAL A 1 208 ? -13.052 5.715 6.417 1.00 86.06 208 VAL A O 1
ATOM 1554 N N . LEU A 1 209 ? -11.096 4.778 5.830 1.00 83.06 209 LEU A N 1
ATOM 1555 C CA . LEU A 1 209 ? -10.969 5.390 4.513 1.00 83.06 209 LEU A CA 1
ATOM 1556 C C . LEU A 1 209 ? -11.117 4.281 3.470 1.00 83.06 209 LEU A C 1
ATOM 1558 O O . LEU A 1 209 ? -10.287 3.374 3.443 1.00 83.06 209 LEU A O 1
ATOM 1562 N N . ALA A 1 210 ? -12.161 4.321 2.648 1.00 87.38 210 ALA A N 1
ATOM 1563 C CA . ALA A 1 210 ? -12.493 3.236 1.728 1.00 87.38 210 ALA A CA 1
ATOM 1564 C C . ALA A 1 210 ? -12.630 3.736 0.287 1.00 87.38 210 ALA A C 1
ATOM 1566 O O . ALA A 1 210 ? -13.414 4.642 0.012 1.00 87.38 210 ALA A O 1
ATOM 1567 N N . PHE A 1 211 ? -11.900 3.107 -0.627 1.00 86.25 211 PHE A N 1
ATOM 1568 C CA . PHE A 1 211 ? -12.146 3.162 -2.062 1.00 86.25 211 PHE A CA 1
ATOM 1569 C C . PHE A 1 211 ? -12.628 1.783 -2.499 1.00 86.25 211 PHE A C 1
ATOM 1571 O O . PHE A 1 211 ? -11.927 0.787 -2.327 1.00 86.25 211 PHE A O 1
ATOM 1578 N N . ILE A 1 212 ? -13.859 1.707 -2.996 1.00 87.62 212 ILE A N 1
ATOM 1579 C CA . ILE A 1 212 ? -14.464 0.453 -3.447 1.00 87.62 212 ILE A CA 1
ATOM 1580 C C . ILE A 1 212 ? -15.119 0.725 -4.803 1.00 87.62 212 ILE A C 1
ATOM 1582 O O . ILE A 1 212 ? -16.309 1.052 -4.854 1.00 87.62 212 ILE A O 1
ATOM 1586 N N . PRO A 1 213 ? -14.361 0.630 -5.904 1.00 79.75 213 PRO A N 1
ATOM 1587 C CA . PRO A 1 213 ? -14.926 0.773 -7.231 1.00 79.75 213 PRO A CA 1
ATOM 1588 C C . PRO A 1 213 ? -15.746 -0.479 -7.570 1.00 79.75 213 PRO A C 1
ATOM 1590 O O . PRO A 1 213 ? -15.294 -1.618 -7.445 1.00 79.75 213 PRO A O 1
ATOM 1593 N N . GLY A 1 214 ? -16.989 -0.282 -8.005 1.00 76.38 214 GLY A N 1
ATOM 1594 C CA . GLY A 1 214 ? -17.853 -1.377 -8.444 1.00 76.38 214 GLY A CA 1
ATOM 1595 C C . GLY A 1 214 ? -18.471 -2.200 -7.305 1.00 76.38 214 GLY A C 1
ATOM 1596 O O . GLY A 1 214 ? -19.144 -1.663 -6.426 1.00 76.38 214 GLY A O 1
ATOM 1597 N N . THR A 1 215 ? -18.362 -3.533 -7.385 1.00 71.31 215 THR A N 1
ATOM 1598 C CA . THR A 1 215 ? -19.087 -4.445 -6.478 1.00 71.31 215 THR A CA 1
ATOM 1599 C C . THR A 1 215 ? -18.297 -4.673 -5.197 1.00 71.31 215 THR A C 1
ATOM 1601 O O . THR A 1 215 ? -17.164 -5.140 -5.239 1.00 71.31 215 THR A O 1
ATOM 1604 N N . VAL A 1 216 ? -18.919 -4.397 -4.050 1.00 71.56 216 VAL A N 1
ATOM 1605 C CA . VAL A 1 216 ? -18.272 -4.558 -2.744 1.00 71.56 216 VAL A CA 1
ATOM 1606 C C . VAL A 1 216 ? -17.965 -6.040 -2.475 1.00 71.56 216 VAL A C 1
ATOM 1608 O O . VAL A 1 216 ? -18.833 -6.887 -2.718 1.00 71.56 216 VAL A O 1
ATOM 1611 N N . PRO A 1 217 ? -16.777 -6.371 -1.936 1.00 70.50 217 PRO A N 1
ATOM 1612 C CA . PRO A 1 217 ? -16.428 -7.738 -1.576 1.00 70.50 217 PRO A CA 1
ATOM 1613 C C . PRO A 1 217 ? -17.461 -8.391 -0.653 1.00 70.50 217 PRO A C 1
ATOM 1615 O O . PRO A 1 217 ? -17.915 -7.823 0.348 1.00 70.50 217 PRO A O 1
ATOM 1618 N N . ALA A 1 218 ? -17.828 -9.618 -1.017 1.00 63.88 218 ALA A N 1
ATOM 1619 C CA . ALA A 1 218 ? -18.738 -10.451 -0.253 1.00 63.88 218 ALA A CA 1
ATOM 1620 C C . ALA A 1 218 ? -17.992 -11.124 0.905 1.00 63.88 218 ALA A C 1
ATOM 1622 O O . ALA A 1 218 ? -16.896 -11.649 0.728 1.00 63.88 218 ALA A O 1
ATOM 1623 N N . GLY A 1 219 ? -18.611 -11.169 2.081 1.00 70.94 219 GLY A N 1
ATOM 1624 C CA . GLY A 1 219 ? -18.075 -11.892 3.230 1.00 70.94 219 GLY A CA 1
ATOM 1625 C C . GLY A 1 219 ? -18.052 -11.057 4.505 1.00 70.94 219 GLY A C 1
ATOM 1626 O O . GLY A 1 219 ? -18.151 -9.829 4.454 1.00 70.94 219 GLY A O 1
ATOM 1627 N N . PRO A 1 220 ? -17.949 -11.720 5.664 1.00 80.50 220 PRO A N 1
ATOM 1628 C CA . PRO A 1 220 ? -18.153 -11.050 6.928 1.00 80.50 220 PRO A CA 1
ATOM 1629 C C . PRO A 1 220 ? -16.911 -10.307 7.402 1.00 80.50 220 PRO A C 1
ATOM 1631 O O . PRO A 1 220 ? -15.852 -10.906 7.548 1.00 80.50 220 PRO A O 1
ATOM 1634 N N . ALA A 1 221 ? -17.056 -9.019 7.705 1.00 90.19 221 ALA A N 1
ATOM 1635 C CA . ALA A 1 221 ? -16.123 -8.345 8.598 1.00 90.19 221 ALA A CA 1
ATOM 1636 C C . ALA A 1 221 ? -16.524 -8.675 10.043 1.00 90.19 221 ALA A C 1
ATOM 1638 O O . ALA A 1 221 ? -17.716 -8.679 10.361 1.00 90.19 221 ALA A O 1
ATOM 1639 N N . THR A 1 222 ? -15.558 -8.922 10.924 1.00 94.50 222 THR A N 1
ATOM 1640 C CA . THR A 1 222 ? -15.843 -9.175 12.346 1.00 94.50 222 THR A CA 1
ATOM 1641 C C . THR A 1 222 ? -15.169 -8.119 13.200 1.00 94.50 222 THR A C 1
ATOM 1643 O O . THR A 1 222 ? -13.960 -7.919 13.113 1.00 94.50 222 THR A O 1
ATOM 1646 N N . VAL A 1 223 ? -15.937 -7.473 14.073 1.00 96.12 223 VAL A N 1
ATOM 1647 C CA . VAL A 1 223 ? -15.407 -6.598 15.126 1.00 96.12 223 VAL A CA 1
ATOM 1648 C C . VAL A 1 223 ? -15.446 -7.366 16.435 1.00 96.12 223 VAL A C 1
ATOM 1650 O O . VAL A 1 223 ? -16.478 -7.928 16.787 1.00 96.12 223 VAL A O 1
ATOM 1653 N N . ARG A 1 224 ? -14.338 -7.404 17.171 1.00 96.75 224 ARG A N 1
ATOM 1654 C CA . ARG A 1 224 ? -14.214 -8.214 18.382 1.00 96.75 224 ARG A CA 1
ATOM 1655 C C . ARG A 1 224 ? -13.501 -7.478 19.503 1.00 96.75 224 ARG A C 1
ATOM 1657 O O . ARG A 1 224 ? -12.457 -6.868 19.303 1.00 96.75 224 ARG A O 1
ATOM 1664 N N . ARG A 1 225 ? -13.995 -7.652 20.728 1.00 96.19 225 ARG A N 1
ATOM 1665 C CA . ARG A 1 225 ? -13.233 -7.417 21.957 1.00 96.19 225 ARG A CA 1
ATOM 1666 C C . ARG A 1 225 ? -13.006 -8.739 22.670 1.00 96.19 225 ARG A C 1
ATOM 1668 O O . ARG A 1 225 ? -13.931 -9.527 22.835 1.00 96.19 225 ARG A O 1
ATOM 1675 N N . THR A 1 226 ? -11.781 -8.988 23.109 1.00 96.62 226 THR A N 1
ATOM 1676 C CA . THR A 1 226 ? -11.429 -10.254 23.756 1.00 96.62 226 THR A CA 1
ATOM 1677 C C . THR A 1 226 ? -10.164 -10.109 24.609 1.00 96.62 226 THR A C 1
ATOM 1679 O O . THR A 1 226 ? -9.587 -9.025 24.705 1.00 96.62 226 THR A O 1
ATOM 1682 N N . PHE A 1 227 ? -9.739 -11.187 25.263 1.00 92.44 227 PHE A N 1
ATOM 1683 C CA . PHE A 1 227 ? -8.527 -11.227 26.075 1.00 92.44 227 PHE A CA 1
ATOM 1684 C C . PHE A 1 227 ? -7.876 -12.614 26.068 1.00 92.44 227 PHE A C 1
ATOM 1686 O O . PHE A 1 227 ? -8.463 -13.601 25.616 1.00 92.44 227 PHE A O 1
ATOM 1693 N N . ASP A 1 228 ? -6.612 -12.705 26.477 1.00 88.50 228 ASP A N 1
ATOM 1694 C CA . ASP A 1 228 ? -5.902 -13.988 26.514 1.00 88.50 228 ASP A CA 1
ATOM 1695 C C . ASP A 1 228 ? -6.471 -14.902 27.600 1.00 88.50 228 ASP A C 1
ATOM 1697 O O . ASP A 1 228 ? -6.644 -14.492 28.748 1.00 88.50 228 ASP A O 1
ATOM 1701 N N . GLY A 1 229 ? -6.748 -16.154 27.237 1.00 88.94 229 GLY A N 1
ATOM 1702 C CA . GLY A 1 229 ? -7.387 -17.111 28.140 1.00 88.94 229 GLY A CA 1
ATOM 1703 C C . GLY A 1 229 ? -8.895 -16.905 28.306 1.00 88.94 229 GLY A C 1
ATOM 1704 O O . GLY A 1 229 ? -9.476 -17.510 29.205 1.00 88.94 229 GLY A O 1
ATOM 1705 N N . ALA A 1 230 ? -9.535 -16.081 27.465 1.00 90.94 230 ALA A N 1
ATOM 1706 C CA . ALA A 1 230 ? -10.991 -16.058 27.363 1.00 90.94 230 ALA A CA 1
ATOM 1707 C C . ALA A 1 230 ? -11.522 -17.476 27.081 1.00 90.94 230 ALA A C 1
ATOM 1709 O O . ALA A 1 230 ? -10.982 -18.198 26.241 1.00 90.94 230 ALA A O 1
ATOM 1710 N N . ALA A 1 231 ? -12.554 -17.875 27.820 1.00 89.94 231 ALA A N 1
ATOM 1711 C CA . ALA A 1 231 ? -13.172 -19.191 27.740 1.00 89.94 231 ALA A CA 1
ATOM 1712 C C . ALA A 1 231 ? -14.695 -19.044 27.676 1.00 89.94 231 ALA A C 1
ATOM 1714 O O . ALA A 1 231 ? -15.253 -18.106 28.244 1.00 89.94 231 ALA A O 1
ATOM 1715 N N . GLY A 1 232 ? -15.356 -20.005 27.028 1.00 92.69 232 GLY A N 1
ATOM 1716 C CA . GLY A 1 232 ? -16.791 -19.942 26.746 1.00 92.69 232 GLY A CA 1
ATOM 1717 C C . GLY A 1 232 ? -17.107 -19.249 25.414 1.00 92.69 232 GLY A C 1
ATOM 1718 O O . GLY A 1 232 ? -16.189 -18.839 24.704 1.00 92.69 232 GLY A O 1
ATOM 1719 N N . PRO A 1 233 ? -18.393 -19.186 25.033 1.00 93.88 233 PRO A N 1
ATOM 1720 C CA . PRO A 1 233 ? -18.818 -18.487 23.826 1.00 93.88 233 PRO A CA 1
ATOM 1721 C C . PRO A 1 233 ? -18.656 -16.966 23.967 1.00 93.88 233 PRO A C 1
ATOM 1723 O O . PRO A 1 233 ? -18.788 -16.420 25.060 1.00 93.88 233 PRO A O 1
ATOM 1726 N N . GLU A 1 234 ? -18.399 -16.297 22.842 1.00 96.31 234 GLU A N 1
ATOM 1727 C CA . GLU A 1 234 ? -18.431 -14.834 22.741 1.00 96.31 234 GLU A CA 1
ATOM 1728 C C . GLU A 1 234 ? -19.876 -14.330 22.819 1.00 96.31 234 GLU A C 1
ATOM 1730 O O . GLU A 1 234 ? -20.777 -14.927 22.223 1.00 96.31 234 GLU A O 1
ATOM 1735 N N . ASP A 1 235 ? -20.087 -13.199 23.489 1.00 97.94 235 ASP A N 1
ATOM 1736 C CA . ASP A 1 235 ? -21.349 -12.470 23.400 1.00 97.94 235 ASP A CA 1
ATOM 1737 C C . ASP A 1 235 ? -21.471 -11.864 21.996 1.00 97.94 235 ASP A C 1
ATOM 1739 O O . ASP A 1 235 ? -20.638 -11.056 21.575 1.00 97.94 235 ASP A O 1
ATOM 1743 N N . VAL A 1 236 ? -22.493 -12.274 21.246 1.00 97.62 236 VAL A N 1
ATOM 1744 C CA . VAL A 1 236 ? -22.698 -11.829 19.862 1.00 97.62 236 VAL A CA 1
ATOM 1745 C C . VAL A 1 236 ? -23.705 -10.687 19.829 1.00 97.62 236 VAL A C 1
ATOM 1747 O O . VAL A 1 236 ? -24.820 -10.812 20.334 1.00 97.62 236 VAL A O 1
ATOM 1750 N N . PHE A 1 237 ? -23.311 -9.588 19.196 1.00 97.75 237 PHE A N 1
ATOM 1751 C CA . PHE A 1 237 ? -24.119 -8.389 19.004 1.00 97.75 237 PHE A CA 1
ATOM 1752 C C . PHE A 1 237 ? -24.448 -8.200 17.523 1.00 97.75 237 PHE A C 1
ATOM 1754 O O . PHE A 1 237 ? -23.717 -8.669 16.651 1.00 97.75 237 PHE A O 1
ATOM 1761 N N . ALA A 1 238 ? -25.564 -7.526 17.246 1.00 95.44 238 ALA A N 1
ATOM 1762 C CA . ALA A 1 238 ? -26.037 -7.312 15.880 1.00 95.44 238 ALA A CA 1
ATOM 1763 C C . ALA A 1 238 ? -25.325 -6.145 15.178 1.00 95.44 238 ALA A C 1
ATOM 1765 O O . ALA A 1 238 ? -25.160 -6.180 13.962 1.00 95.44 238 ALA A O 1
ATOM 1766 N N . ASP A 1 239 ? -24.925 -5.124 15.939 1.00 95.44 239 ASP A N 1
ATOM 1767 C CA . ASP A 1 239 ? -24.411 -3.847 15.434 1.00 95.44 239 ASP A CA 1
ATOM 1768 C C . ASP A 1 239 ? -23.547 -3.125 16.490 1.00 95.44 239 ASP A C 1
ATOM 1770 O O . ASP A 1 239 ? -23.485 -3.515 17.663 1.00 95.44 239 ASP A O 1
ATOM 1774 N N . LEU A 1 240 ? -22.877 -2.043 16.091 1.00 95.31 240 LEU A N 1
ATOM 1775 C CA . LEU A 1 240 ? -22.084 -1.175 16.961 1.00 95.31 240 LEU A CA 1
ATOM 1776 C C . LEU A 1 240 ? -22.943 -0.472 18.005 1.00 95.31 240 LEU A C 1
ATOM 1778 O O . LEU A 1 240 ? -22.464 -0.213 19.111 1.00 95.31 240 LEU A O 1
ATOM 1782 N N . ALA A 1 241 ? -24.194 -0.147 17.679 1.00 95.44 241 ALA A N 1
ATOM 1783 C CA . ALA A 1 241 ? -25.092 0.551 18.593 1.00 95.44 241 ALA A CA 1
ATOM 1784 C C . ALA A 1 241 ? -25.374 -0.267 19.864 1.00 95.44 241 ALA A C 1
ATOM 1786 O O . ALA A 1 241 ? -25.427 0.298 20.956 1.00 95.44 241 ALA A O 1
ATOM 1787 N N . THR A 1 242 ? -25.503 -1.587 19.732 1.00 96.44 242 THR A N 1
ATOM 1788 C CA . THR A 1 242 ? -25.708 -2.528 20.842 1.00 96.44 242 THR A CA 1
ATOM 1789 C C . THR A 1 242 ? -24.398 -3.034 21.439 1.00 96.44 242 THR A C 1
ATOM 1791 O O . THR A 1 242 ? -24.310 -3.225 22.653 1.00 96.44 242 THR A O 1
ATOM 1794 N N . PHE A 1 243 ? -23.359 -3.197 20.621 1.00 97.75 243 PHE A N 1
ATOM 1795 C CA . PHE A 1 243 ? -22.043 -3.649 21.064 1.00 97.75 243 PHE A CA 1
ATOM 1796 C C . PHE A 1 243 ? -21.316 -2.617 21.937 1.00 97.75 243 PHE A C 1
ATOM 1798 O O . PHE A 1 243 ? -20.830 -2.966 23.012 1.00 97.75 243 PHE A O 1
ATOM 1805 N N . LEU A 1 244 ? -21.247 -1.345 21.517 1.00 97.06 244 LEU A N 1
ATOM 1806 C CA . LEU A 1 244 ? -20.445 -0.322 22.205 1.00 97.06 244 LEU A CA 1
ATOM 1807 C C . LEU A 1 244 ? -20.852 -0.128 23.678 1.00 97.06 244 LEU A C 1
ATOM 1809 O O . LEU A 1 244 ? -19.970 -0.197 24.534 1.00 97.06 244 LEU A O 1
ATOM 1813 N N . PRO A 1 245 ? -22.143 0.016 24.041 1.00 96.81 245 PRO A N 1
ATOM 1814 C CA . PRO A 1 245 ? -22.539 0.118 25.446 1.00 96.81 245 PRO A CA 1
ATOM 1815 C C . PRO A 1 245 ? -22.181 -1.119 26.283 1.00 96.81 245 PRO A C 1
ATOM 1817 O O . PRO A 1 245 ? -21.970 -1.000 27.487 1.00 96.81 245 PRO A O 1
ATOM 1820 N N . ALA A 1 246 ? -22.107 -2.305 25.669 1.00 97.50 246 ALA A N 1
ATOM 1821 C CA . ALA A 1 246 ? -21.780 -3.540 26.374 1.00 97.50 246 ALA A CA 1
ATOM 1822 C C . ALA A 1 246 ? -20.275 -3.693 26.636 1.00 97.50 246 ALA A C 1
ATOM 1824 O O . ALA A 1 246 ? -19.884 -4.313 27.628 1.00 97.50 246 ALA A O 1
ATOM 1825 N N . VAL A 1 247 ? -19.427 -3.137 25.765 1.00 97.50 247 VAL A N 1
ATOM 1826 C CA . VAL A 1 247 ? -17.970 -3.311 25.841 1.00 97.50 247 VAL A CA 1
ATOM 1827 C C . VAL A 1 247 ? -17.206 -2.066 26.300 1.00 97.50 247 VAL A C 1
ATOM 1829 O O . VAL A 1 247 ? -16.022 -2.169 26.623 1.00 97.50 247 VAL A O 1
ATOM 1832 N N . SER A 1 248 ? -17.834 -0.899 26.364 1.00 96.88 248 SER A N 1
ATOM 1833 C CA . SER A 1 248 ? -17.169 0.335 26.785 1.00 96.88 248 SER A CA 1
ATOM 1834 C C . SER A 1 248 ? -17.137 0.530 28.306 1.00 96.88 248 SER A C 1
ATOM 1836 O O . SER A 1 248 ? -17.881 -0.091 29.065 1.00 96.88 248 SER A O 1
ATOM 1838 N N . GLY A 1 249 ? -16.246 1.418 28.748 1.00 94.56 249 GLY A N 1
ATOM 1839 C CA . GLY A 1 249 ? -16.087 1.849 30.131 1.00 94.56 249 GLY A CA 1
ATOM 1840 C C . GLY A 1 249 ? -15.168 0.981 30.996 1.00 94.56 249 GLY A C 1
ATOM 1841 O O . GLY A 1 249 ? -14.675 -0.060 30.551 1.00 94.56 249 GLY A O 1
ATOM 1842 N N . PRO A 1 250 ? -14.959 1.396 32.260 1.00 91.94 250 PRO A N 1
ATOM 1843 C CA . PRO A 1 250 ? -14.040 0.731 33.188 1.00 91.94 250 PRO A CA 1
ATOM 1844 C C . PRO A 1 250 ? -14.579 -0.599 33.729 1.00 91.94 250 PRO A C 1
ATOM 1846 O O . PRO A 1 250 ? -13.815 -1.453 34.182 1.00 91.94 250 PRO A O 1
ATOM 1849 N N . ALA A 1 251 ? -15.900 -0.790 33.680 1.00 94.00 251 ALA A N 1
ATOM 1850 C CA . ALA A 1 251 ? -16.602 -1.991 34.126 1.00 94.00 251 ALA A CA 1
ATOM 1851 C C . ALA A 1 251 ? -17.612 -2.443 33.051 1.00 94.00 251 ALA A C 1
ATOM 1853 O O . ALA A 1 251 ? -18.820 -2.315 33.245 1.00 94.00 251 ALA A O 1
ATOM 1854 N N . PRO A 1 252 ? -17.123 -2.921 31.897 1.00 95.94 252 PRO A N 1
ATOM 1855 C CA . PRO A 1 252 ? -17.968 -3.312 30.773 1.00 95.94 252 PRO A CA 1
ATOM 1856 C C . PRO A 1 252 ? -18.822 -4.538 31.119 1.00 95.94 252 PRO A C 1
ATOM 1858 O O . PRO A 1 252 ? -18.364 -5.435 31.832 1.00 95.94 252 PRO A O 1
ATOM 1861 N N . ALA A 1 253 ? -20.029 -4.615 30.559 1.00 96.44 253 ALA A N 1
ATOM 1862 C CA . ALA A 1 253 ? -20.897 -5.783 30.710 1.00 96.44 253 ALA A CA 1
ATOM 1863 C C . ALA A 1 253 ? -20.301 -7.035 30.043 1.00 96.44 253 ALA A C 1
ATOM 1865 O O . ALA A 1 253 ? -20.459 -8.136 30.564 1.00 96.44 253 ALA A O 1
ATOM 1866 N N . SER A 1 254 ? -19.569 -6.861 28.935 1.00 96.81 254 SER A N 1
ATOM 1867 C CA . SER A 1 254 ? -18.859 -7.938 28.247 1.00 96.81 254 SER A CA 1
ATOM 1868 C C . SER A 1 254 ? -17.421 -7.575 27.878 1.00 96.81 254 SER A C 1
ATOM 1870 O O . SER A 1 254 ? -17.106 -6.480 27.402 1.00 96.81 254 SER A O 1
ATOM 1872 N N . ARG A 1 255 ? -16.518 -8.540 28.072 1.00 95.06 255 ARG A N 1
ATOM 1873 C CA . ARG A 1 255 ? -15.093 -8.468 27.697 1.00 95.06 255 ARG A CA 1
ATOM 1874 C C . ARG A 1 255 ? -14.706 -9.470 26.612 1.00 95.06 255 ARG A C 1
ATOM 1876 O O . ARG A 1 255 ? -13.559 -9.451 26.174 1.00 95.06 255 ARG A O 1
ATOM 1883 N N . HIS A 1 256 ? -15.632 -10.336 26.216 1.00 97.19 256 HIS A N 1
ATOM 1884 C CA . HIS A 1 256 ? -15.444 -11.359 25.197 1.00 97.19 256 HIS A CA 1
ATOM 1885 C C . HIS A 1 256 ? -16.666 -11.334 24.282 1.00 97.19 256 HIS A C 1
ATOM 1887 O O . HIS A 1 256 ? -17.625 -12.071 24.484 1.00 97.19 256 HIS A O 1
ATOM 1893 N N . ALA A 1 257 ? -16.648 -10.402 23.336 1.00 98.00 257 ALA A N 1
ATOM 1894 C CA . ALA A 1 257 ? -17.801 -10.024 22.538 1.00 98.00 257 ALA A CA 1
ATOM 1895 C C . ALA A 1 257 ? -17.412 -9.825 21.078 1.00 98.00 257 ALA A C 1
ATOM 1897 O O . ALA A 1 257 ? -16.294 -9.380 20.794 1.00 98.00 257 ALA A O 1
ATOM 1898 N N . ARG A 1 258 ? -18.351 -10.069 20.164 1.00 97.62 258 ARG A N 1
ATOM 1899 C CA . ARG A 1 258 ? -18.156 -9.814 18.736 1.00 97.62 258 ARG A CA 1
ATOM 1900 C C . ARG A 1 258 ? -19.404 -9.298 18.022 1.00 97.62 258 ARG A C 1
ATOM 1902 O O . ARG A 1 258 ? -20.522 -9.491 18.491 1.00 97.62 258 ARG A O 1
ATOM 1909 N N . ILE A 1 259 ? -19.179 -8.698 16.861 1.00 97.62 259 ILE A N 1
ATOM 1910 C CA . ILE A 1 259 ? -20.173 -8.399 15.828 1.00 97.62 259 ILE A CA 1
ATOM 1911 C C . ILE A 1 259 ? -19.719 -9.111 14.559 1.00 97.62 259 ILE A C 1
ATOM 1913 O O . ILE A 1 259 ? -18.561 -8.958 14.169 1.00 97.62 259 ILE A O 1
ATOM 1917 N N . ASP A 1 260 ? -20.627 -9.832 13.909 1.00 95.38 260 ASP A N 1
ATOM 1918 C CA . ASP A 1 260 ? -20.405 -10.418 12.588 1.00 95.38 260 ASP A CA 1
ATOM 1919 C C . ASP A 1 260 ? -21.242 -9.648 11.560 1.00 95.38 260 ASP A C 1
ATOM 1921 O O . ASP A 1 260 ? -22.467 -9.766 11.521 1.00 95.38 260 ASP A O 1
ATOM 1925 N N . TYR A 1 261 ? -20.589 -8.846 10.722 1.00 93.44 261 TYR A N 1
ATOM 1926 C CA . TYR A 1 261 ? -21.264 -8.153 9.627 1.00 93.44 261 TYR A CA 1
ATOM 1927 C C . TYR A 1 261 ? -21.472 -9.103 8.458 1.00 93.44 261 TYR A C 1
ATOM 1929 O O . TYR A 1 261 ? -20.628 -9.942 8.190 1.00 93.44 261 TYR A O 1
ATOM 1937 N N . ALA A 1 262 ? -22.557 -8.952 7.701 1.00 89.62 262 ALA A N 1
ATOM 1938 C CA . ALA A 1 262 ? -22.777 -9.775 6.506 1.00 89.62 262 ALA A CA 1
ATOM 1939 C C . ALA A 1 262 ? -21.870 -9.384 5.317 1.00 89.62 262 ALA A C 1
ATOM 1941 O O . ALA A 1 262 ? -21.673 -10.179 4.399 1.00 89.62 262 ALA A O 1
ATOM 1942 N N . SER A 1 263 ? -21.362 -8.149 5.306 1.00 88.06 263 SER A N 1
ATOM 1943 C CA . SER A 1 263 ? -20.525 -7.589 4.239 1.00 88.06 263 SER A CA 1
ATOM 1944 C C . SER A 1 263 ? -19.666 -6.436 4.754 1.00 88.06 263 SER A C 1
ATOM 1946 O O . SER A 1 263 ? -19.973 -5.840 5.793 1.00 88.06 263 SER A O 1
ATOM 1948 N N . LEU A 1 264 ? -18.645 -6.057 3.979 1.00 88.06 264 LEU A N 1
ATOM 1949 C CA . LEU A 1 264 ? -17.889 -4.829 4.222 1.00 88.06 264 LEU A CA 1
ATOM 1950 C C . LEU A 1 264 ? -18.794 -3.583 4.162 1.00 88.06 264 LEU A C 1
ATOM 1952 O O . LEU A 1 264 ? -18.650 -2.691 4.991 1.00 88.06 264 LEU A O 1
ATOM 1956 N N . THR A 1 265 ? -19.784 -3.539 3.260 1.00 89.31 265 THR A N 1
ATOM 1957 C CA . THR A 1 265 ? -20.756 -2.430 3.194 1.00 89.31 265 THR A CA 1
ATOM 1958 C C . THR A 1 265 ? -21.544 -2.283 4.488 1.00 89.31 265 THR A C 1
ATOM 1960 O O . THR A 1 265 ? -21.751 -1.163 4.949 1.00 89.31 265 THR A O 1
ATOM 1963 N N . ALA A 1 266 ? -21.992 -3.397 5.076 1.00 91.56 266 ALA A N 1
ATOM 1964 C CA . ALA A 1 266 ? -22.745 -3.368 6.327 1.00 91.56 266 ALA A CA 1
ATOM 1965 C C . ALA A 1 266 ? -21.889 -2.803 7.468 1.00 91.56 266 ALA A C 1
ATOM 1967 O O . ALA A 1 266 ? -22.362 -1.955 8.217 1.00 91.56 266 ALA A O 1
ATOM 1968 N N . PHE A 1 267 ? -20.616 -3.201 7.533 1.00 93.25 267 PHE A N 1
ATOM 1969 C CA . PHE A 1 267 ? -19.654 -2.635 8.474 1.00 93.25 267 PHE A CA 1
ATOM 1970 C C . PHE A 1 267 ? -19.455 -1.125 8.270 1.00 93.25 267 PHE A C 1
ATOM 1972 O O . PHE A 1 267 ? -19.587 -0.363 9.223 1.00 93.25 267 PHE A O 1
ATOM 1979 N N . LEU A 1 268 ? -19.200 -0.673 7.036 1.00 92.12 268 LEU A N 1
ATOM 1980 C CA . LEU A 1 268 ? -19.017 0.755 6.736 1.00 92.12 268 LEU A CA 1
ATOM 1981 C C . LEU A 1 268 ? -20.272 1.581 7.049 1.00 92.12 268 LEU A C 1
ATOM 1983 O O . LEU A 1 268 ? -20.172 2.687 7.573 1.00 92.12 268 LEU A O 1
ATOM 1987 N N . THR A 1 269 ? -21.455 1.028 6.778 1.00 92.62 269 THR A N 1
ATOM 1988 C CA . THR A 1 269 ? -22.741 1.679 7.071 1.00 92.62 269 THR A CA 1
ATOM 1989 C C . THR A 1 269 ? -22.952 1.857 8.573 1.00 92.62 269 THR A C 1
ATOM 1991 O O . THR A 1 269 ? -23.460 2.892 8.998 1.00 92.62 269 THR A O 1
ATOM 1994 N N . ASP A 1 270 ? -22.542 0.878 9.382 1.00 94.88 270 ASP A N 1
ATOM 1995 C CA . ASP A 1 270 ? -22.693 0.926 10.841 1.00 94.88 270 ASP A CA 1
ATOM 1996 C C . ASP A 1 270 ? -21.724 1.921 11.512 1.00 94.88 270 ASP A C 1
ATOM 1998 O O . ASP A 1 270 ? -21.992 2.452 12.593 1.00 94.88 270 ASP A O 1
ATOM 2002 N N . LEU A 1 271 ? -20.616 2.262 10.842 1.00 92.25 271 LEU A N 1
ATOM 2003 C CA . LEU A 1 271 ? -19.783 3.400 11.244 1.00 92.25 271 LEU A CA 1
ATOM 2004 C C . LEU A 1 271 ? -20.510 4.734 11.035 1.00 92.25 271 LEU A C 1
ATOM 2006 O O . LEU A 1 271 ? -20.326 5.664 11.818 1.00 92.25 271 LEU A O 1
ATOM 2010 N N . GLY A 1 272 ? -21.373 4.800 10.025 1.00 91.44 272 GLY A N 1
ATOM 2011 C CA . GLY A 1 272 ? -22.158 5.969 9.660 1.00 91.44 272 GLY A CA 1
ATOM 2012 C C . GLY A 1 272 ? -22.035 6.305 8.177 1.00 91.44 272 GLY A C 1
ATOM 2013 O O . GLY A 1 272 ? -21.253 5.706 7.433 1.00 91.44 272 GLY A O 1
ATOM 2014 N N . ALA A 1 273 ? -22.820 7.294 7.747 1.00 88.06 273 ALA A N 1
ATOM 2015 C CA . ALA A 1 273 ? -22.674 7.867 6.414 1.00 88.06 273 ALA A CA 1
ATOM 2016 C C . ALA A 1 273 ? -21.266 8.475 6.247 1.00 88.06 273 ALA A C 1
ATOM 2018 O O . ALA A 1 273 ? -20.723 8.985 7.234 1.00 88.06 273 ALA A O 1
ATOM 2019 N N . PRO A 1 274 ? -20.687 8.452 5.030 1.00 85.44 274 PRO A N 1
ATOM 2020 C CA . PRO A 1 274 ? -19.423 9.122 4.764 1.00 85.44 274 PRO A CA 1
ATOM 2021 C C . PRO A 1 274 ? -19.498 10.587 5.196 1.00 85.44 274 PRO A C 1
ATOM 2023 O O . PRO A 1 274 ? -20.413 11.307 4.792 1.00 85.44 274 PRO A O 1
ATOM 2026 N N . ALA A 1 275 ? -18.563 11.013 6.038 1.00 75.44 275 ALA A N 1
ATOM 2027 C CA . ALA A 1 275 ? -18.499 12.389 6.517 1.00 75.44 275 ALA A CA 1
ATOM 2028 C C . ALA A 1 275 ? -17.874 13.320 5.471 1.00 75.44 275 ALA A C 1
ATOM 2030 O O . ALA A 1 275 ? -18.202 14.503 5.435 1.00 75.44 275 ALA A O 1
ATOM 2031 N N . ASP A 1 276 ? -16.968 12.777 4.655 1.00 77.06 276 ASP A N 1
ATOM 2032 C CA . ASP A 1 276 ? -16.186 13.506 3.662 1.00 77.06 276 ASP A CA 1
ATOM 2033 C C . ASP A 1 276 ? -15.570 12.527 2.641 1.00 77.06 276 ASP A C 1
ATOM 2035 O O . ASP A 1 276 ? -15.699 11.300 2.774 1.00 77.06 276 ASP A O 1
ATOM 2039 N N . SER A 1 277 ? -14.882 13.063 1.637 1.00 79.44 277 SER A N 1
ATOM 2040 C CA . SER A 1 277 ? -14.129 12.307 0.642 1.00 79.44 277 SER A CA 1
ATOM 2041 C C . SER A 1 277 ? -12.781 12.945 0.328 1.00 79.44 277 SER A C 1
ATOM 2043 O O . SER A 1 277 ? -12.615 14.155 0.437 1.00 79.44 277 SER A O 1
ATOM 2045 N N . VAL A 1 278 ? -11.823 12.135 -0.114 1.00 71.56 278 VAL A N 1
ATOM 2046 C CA . VAL A 1 278 ? -10.510 12.611 -0.564 1.00 71.56 278 VAL A CA 1
ATOM 2047 C C . VAL A 1 278 ? -10.108 11.909 -1.852 1.00 71.56 278 VAL A C 1
ATOM 2049 O O . VAL A 1 278 ? -10.309 10.705 -1.994 1.00 71.56 278 VAL A O 1
ATOM 2052 N N . GLU A 1 279 ? -9.525 12.666 -2.776 1.00 70.38 279 GLU A N 1
ATOM 2053 C CA . GLU A 1 279 ? -8.953 12.139 -4.013 1.00 70.38 279 GLU A CA 1
ATOM 2054 C C . GLU A 1 279 ? -7.495 11.715 -3.786 1.00 70.38 279 GLU A C 1
ATOM 2056 O O . GLU A 1 279 ? -6.675 12.498 -3.294 1.00 70.38 279 GLU A O 1
ATOM 2061 N N . LEU A 1 280 ? -7.161 10.465 -4.108 1.00 64.25 280 LEU A N 1
ATOM 2062 C CA . LEU A 1 280 ? -5.825 9.899 -3.920 1.00 64.25 280 LEU A CA 1
ATOM 2063 C C . LEU A 1 280 ? -5.614 8.728 -4.882 1.00 64.25 280 LEU A C 1
ATOM 2065 O O . LEU A 1 280 ? -6.496 7.904 -5.022 1.00 64.25 280 LEU A O 1
ATOM 2069 N N . GLY A 1 281 ? -4.407 8.563 -5.423 1.00 66.75 281 GLY A N 1
ATOM 2070 C CA . GLY A 1 281 ? -4.072 7.342 -6.164 1.00 66.75 281 GLY A CA 1
ATOM 2071 C C . GLY A 1 281 ? -4.766 7.249 -7.523 1.00 66.75 281 GLY A C 1
ATOM 2072 O O . GLY A 1 281 ? -5.240 8.256 -8.027 1.00 66.75 281 GLY A O 1
ATOM 2073 N N . ASP A 1 282 ? -4.689 6.066 -8.119 1.00 73.00 282 ASP A N 1
ATOM 2074 C CA . ASP A 1 282 ? -5.302 5.639 -9.389 1.00 73.00 282 ASP A CA 1
ATOM 2075 C C . ASP A 1 282 ? -5.175 4.101 -9.392 1.00 73.00 282 ASP A C 1
ATOM 2077 O O . ASP A 1 282 ? -4.293 3.512 -10.028 1.00 73.00 282 ASP A O 1
ATOM 2081 N N . TRP A 1 283 ? -5.900 3.463 -8.469 1.00 72.25 283 TRP A N 1
ATOM 2082 C CA . TRP A 1 283 ? -5.837 2.031 -8.167 1.00 72.25 283 TRP A CA 1
ATOM 2083 C C . TRP A 1 283 ? -6.550 1.204 -9.226 1.00 72.25 283 TRP A C 1
ATOM 2085 O O . TRP A 1 283 ? -6.133 0.074 -9.475 1.00 72.25 283 TRP A O 1
ATOM 2095 N N . ASP A 1 284 ? -7.595 1.744 -9.853 1.00 77.12 284 ASP A N 1
ATOM 2096 C CA . ASP A 1 284 ? -8.274 1.087 -10.969 1.00 77.12 284 ASP A CA 1
ATOM 2097 C C . ASP A 1 284 ? -7.632 1.371 -12.341 1.00 77.12 284 ASP A C 1
ATOM 2099 O O . ASP A 1 284 ? -7.984 0.722 -13.331 1.00 77.12 284 ASP A O 1
ATOM 2103 N N . VAL A 1 285 ? -6.587 2.209 -12.369 1.00 80.25 285 VAL A N 1
ATOM 2104 C CA . VAL A 1 285 ? -5.719 2.474 -13.527 1.00 80.25 285 VAL A CA 1
ATOM 2105 C C . VAL A 1 285 ? -6.498 3.119 -14.679 1.00 80.25 285 VAL A C 1
ATOM 2107 O O . VAL A 1 285 ? -6.233 2.863 -15.861 1.00 80.25 285 VAL A O 1
ATOM 2110 N N . ASP A 1 286 ? -7.475 3.959 -14.346 1.00 82.38 286 ASP A N 1
ATOM 2111 C CA . ASP A 1 286 ? -8.318 4.675 -15.297 1.00 82.38 286 ASP A CA 1
ATOM 2112 C C . ASP A 1 286 ? -7.780 6.073 -15.655 1.00 82.38 286 ASP A C 1
ATOM 2114 O O . ASP A 1 286 ? -8.348 6.757 -16.513 1.00 82.38 286 ASP A O 1
ATOM 2118 N N . THR A 1 287 ? -6.626 6.454 -15.089 1.00 75.00 287 THR A N 1
ATOM 2119 C CA . THR A 1 287 ? -5.940 7.750 -15.241 1.00 75.00 287 THR A CA 1
ATOM 2120 C C . THR A 1 287 ? -6.601 8.926 -14.523 1.00 75.00 287 THR A C 1
ATOM 2122 O O . THR A 1 287 ? -6.179 10.074 -14.716 1.00 75.00 287 THR A O 1
ATOM 2125 N N . LEU A 1 288 ? -7.596 8.664 -13.677 1.00 78.12 288 LEU A N 1
ATOM 2126 C CA . LEU A 1 288 ?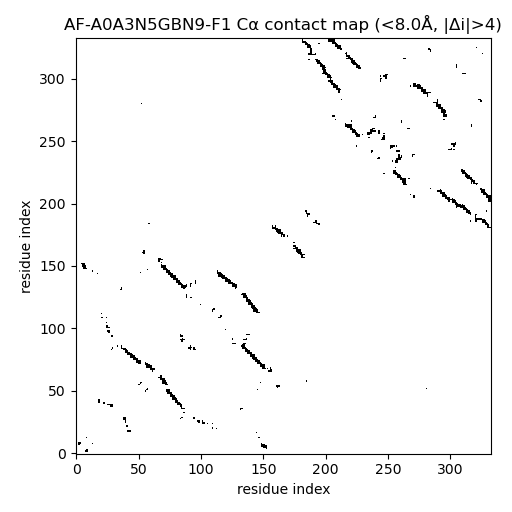 -8.242 9.630 -12.801 1.00 78.12 288 LEU A CA 1
ATOM 2127 C C . LEU A 1 288 ? -7.885 9.346 -11.332 1.00 78.12 288 LEU A C 1
ATOM 2129 O O . LEU A 1 288 ? -7.566 8.222 -10.962 1.00 78.12 288 LEU A O 1
ATOM 2133 N N . PRO A 1 289 ? -7.901 10.371 -10.464 1.00 73.38 289 PRO A N 1
ATOM 2134 C CA . PRO A 1 289 ? -7.749 10.149 -9.034 1.00 73.38 289 PRO A CA 1
ATOM 2135 C C . PRO A 1 289 ? -8.906 9.347 -8.425 1.00 73.38 289 PRO A C 1
ATOM 2137 O O . PRO A 1 289 ? -10.072 9.708 -8.610 1.00 73.38 289 PRO A O 1
ATOM 2140 N N . ASP A 1 290 ? -8.596 8.339 -7.606 1.00 78.38 290 ASP A N 1
ATOM 2141 C CA . ASP A 1 290 ? -9.636 7.589 -6.895 1.00 78.38 290 ASP A CA 1
ATOM 2142 C C . ASP A 1 290 ? -10.273 8.439 -5.792 1.00 78.38 290 ASP A C 1
ATOM 2144 O O . ASP A 1 290 ? -9.585 9.060 -4.976 1.00 78.38 290 ASP A O 1
ATOM 2148 N N . THR A 1 291 ? -11.603 8.410 -5.696 1.00 81.81 291 THR A N 1
ATOM 2149 C CA . THR A 1 291 ? -12.337 9.078 -4.612 1.00 81.81 291 THR A CA 1
ATOM 2150 C C . THR A 1 291 ? -12.558 8.127 -3.439 1.00 81.81 291 THR A C 1
ATOM 2152 O O . THR A 1 291 ? -13.426 7.252 -3.474 1.00 81.81 291 THR A O 1
ATOM 2155 N N . TYR A 1 292 ? -11.815 8.332 -2.356 1.00 83.12 292 TYR A N 1
ATOM 2156 C CA . TYR A 1 292 ? -11.996 7.600 -1.108 1.00 83.12 292 TYR A CA 1
ATOM 2157 C C . TYR A 1 292 ? -13.076 8.234 -0.238 1.00 83.12 292 TYR A C 1
ATOM 2159 O O . TYR A 1 292 ? -13.078 9.444 -0.019 1.00 83.12 292 TYR A O 1
ATOM 2167 N N . GLN A 1 293 ? -13.939 7.405 0.343 1.00 87.44 293 GLN A N 1
ATOM 2168 C CA . GLN A 1 293 ? -14.952 7.818 1.311 1.00 87.44 293 GLN A CA 1
ATOM 2169 C C . GLN A 1 293 ? -14.440 7.671 2.746 1.00 87.44 293 GLN A C 1
ATOM 2171 O O . GLN A 1 293 ? -13.861 6.643 3.112 1.00 87.44 293 GLN A O 1
ATOM 2176 N N . ILE A 1 294 ? -14.671 8.697 3.567 1.00 81.88 294 ILE A N 1
ATOM 2177 C CA . ILE A 1 294 ? -14.276 8.725 4.978 1.00 81.88 294 ILE A CA 1
ATOM 2178 C C . ILE A 1 294 ? -15.482 8.372 5.846 1.00 81.88 294 ILE A C 1
ATOM 2180 O O . ILE A 1 294 ? -16.411 9.164 5.987 1.00 81.88 294 ILE A O 1
ATOM 2184 N N . HIS A 1 295 ? -15.435 7.208 6.484 1.00 87.62 295 HIS A N 1
ATOM 2185 C CA . HIS A 1 295 ? -16.388 6.783 7.506 1.00 87.62 295 HIS A CA 1
ATOM 2186 C C . HIS A 1 295 ? -15.763 6.946 8.886 1.00 87.62 295 HIS A C 1
ATOM 2188 O O . HIS A 1 295 ? -14.620 6.544 9.101 1.00 87.62 295 HIS A O 1
ATOM 2194 N N . SER A 1 296 ? -16.497 7.487 9.852 1.00 87.25 296 SER A N 1
ATOM 2195 C CA . SER A 1 296 ? -15.995 7.605 11.219 1.00 87.25 296 SER A CA 1
ATOM 2196 C C . SER A 1 296 ? -17.094 7.403 12.247 1.00 87.25 296 SER A C 1
ATOM 2198 O O . SER A 1 296 ? -18.234 7.830 12.083 1.00 87.25 296 SER A O 1
ATOM 2200 N N . ARG A 1 297 ? -16.722 6.742 13.341 1.00 90.50 297 ARG A N 1
ATOM 2201 C CA . ARG A 1 297 ? -17.586 6.464 14.478 1.00 90.50 297 ARG A CA 1
ATOM 2202 C C . ARG A 1 297 ? -16.858 6.792 15.767 1.00 90.50 297 ARG A C 1
ATOM 2204 O O . ARG A 1 297 ? -16.005 6.028 16.214 1.00 90.50 297 ARG A O 1
ATOM 2211 N N . ALA A 1 298 ? -17.254 7.891 16.397 1.00 89.19 298 ALA A N 1
ATOM 2212 C CA . ALA A 1 298 ? -16.891 8.159 17.781 1.00 89.19 298 ALA A CA 1
ATOM 2213 C C . ALA A 1 298 ? -17.622 7.179 18.712 1.00 89.19 298 ALA A C 1
ATOM 2215 O O . ALA A 1 298 ? -18.805 6.873 18.528 1.00 89.19 298 ALA A O 1
ATOM 2216 N N . PHE A 1 299 ? -16.922 6.688 19.727 1.00 92.44 299 PHE A N 1
ATOM 2217 C CA . PHE A 1 299 ? -17.493 5.849 20.768 1.00 92.44 299 PHE A CA 1
ATOM 2218 C C . PHE A 1 299 ? -18.021 6.754 21.886 1.00 92.44 299 PHE A C 1
ATOM 2220 O O . PHE A 1 299 ? -17.255 7.546 22.434 1.00 92.44 299 PHE A O 1
ATOM 2227 N N . PRO A 1 300 ? -19.309 6.642 22.275 1.00 90.00 300 PRO A N 1
ATOM 2228 C CA . PRO A 1 300 ? -19.876 7.471 23.345 1.00 90.00 300 PRO A CA 1
ATOM 2229 C C . PRO A 1 300 ? -19.125 7.345 24.676 1.00 90.00 300 PRO A C 1
ATOM 2231 O O . PRO A 1 300 ? -19.114 8.266 25.488 1.00 90.00 300 PRO A O 1
ATOM 2234 N N . GLN A 1 301 ? -18.500 6.189 24.889 1.00 94.25 301 GLN A N 1
ATOM 2235 C CA . GLN A 1 301 ? -17.593 5.916 25.987 1.00 94.25 301 GLN A CA 1
ATOM 2236 C C . GLN A 1 301 ? -16.432 5.068 25.470 1.00 94.25 301 GLN A C 1
ATOM 2238 O O . GLN A 1 301 ? -16.635 4.181 24.634 1.00 94.25 301 GLN A O 1
ATOM 2243 N N . ALA A 1 302 ? -15.234 5.315 25.999 1.00 93.69 302 ALA A N 1
ATOM 2244 C CA . ALA A 1 302 ? -14.036 4.613 25.573 1.00 93.69 302 ALA A CA 1
ATOM 2245 C C . ALA A 1 302 ? -1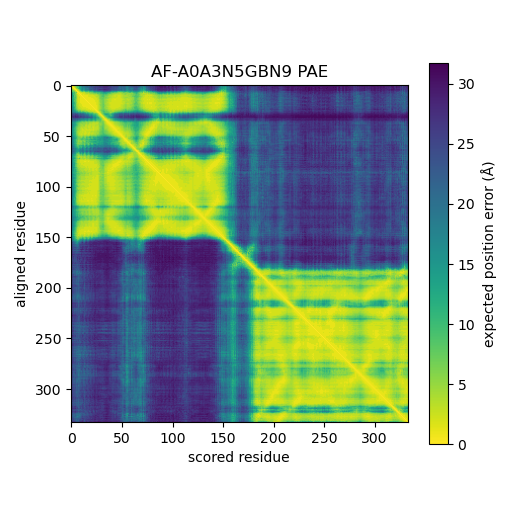4.132 3.099 25.819 1.00 93.69 302 ALA A C 1
ATOM 2247 O O . ALA A 1 302 ? -14.603 2.669 26.873 1.00 93.69 302 ALA A O 1
ATOM 2248 N N . ILE A 1 303 ? -13.630 2.281 24.895 1.00 95.25 303 ILE A N 1
ATOM 2249 C CA . ILE A 1 303 ? -13.364 0.865 25.174 1.00 95.25 303 ILE A CA 1
ATOM 2250 C C . ILE A 1 303 ? -12.042 0.786 25.927 1.00 95.25 303 ILE A C 1
ATOM 2252 O O . ILE A 1 303 ? -10.976 0.999 25.349 1.00 95.25 303 ILE A O 1
ATOM 2256 N N . GLU A 1 304 ? -12.105 0.479 27.218 1.00 93.94 304 GLU A N 1
ATOM 2257 C CA . GLU A 1 304 ? -10.913 0.355 28.052 1.00 93.94 304 GLU A CA 1
ATOM 2258 C C . GLU A 1 304 ? -10.311 -1.052 27.935 1.00 93.94 304 GLU A C 1
ATOM 2260 O O . GLU A 1 304 ? -10.990 -2.067 28.118 1.00 93.94 304 GLU A O 1
ATOM 2265 N N . LEU A 1 305 ? -9.015 -1.132 27.647 1.00 90.44 305 LEU A N 1
ATOM 2266 C CA . LEU A 1 305 ? -8.236 -2.369 27.609 1.00 90.44 305 LEU A CA 1
ATOM 2267 C C . LEU A 1 305 ? -7.234 -2.346 28.767 1.00 90.44 305 LEU A C 1
ATOM 2269 O O . LEU A 1 305 ? -6.084 -1.995 28.554 1.00 90.44 305 LEU A O 1
ATOM 2273 N N . PRO A 1 306 ? -7.630 -2.644 30.015 1.00 83.50 306 PRO A N 1
ATOM 2274 C CA . PRO A 1 306 ? -6.797 -2.367 31.188 1.00 83.50 306 PRO A CA 1
ATOM 2275 C C . PRO A 1 306 ? -5.546 -3.253 31.312 1.00 83.50 306 PRO A C 1
ATOM 2277 O O . PRO A 1 306 ? -4.630 -2.912 32.060 1.00 83.50 306 PRO A O 1
ATOM 2280 N N . ARG A 1 307 ? -5.492 -4.409 30.638 1.00 79.75 307 ARG A N 1
ATOM 2281 C CA . ARG A 1 307 ? -4.406 -5.395 30.769 1.00 79.75 307 ARG A CA 1
ATOM 2282 C C . ARG A 1 307 ? -3.714 -5.639 29.435 1.00 79.75 307 ARG A C 1
ATOM 2284 O O . ARG A 1 307 ? -4.341 -5.598 28.387 1.00 79.75 307 ARG A O 1
ATOM 2291 N N . PHE A 1 308 ? -2.445 -6.047 29.478 1.00 78.50 308 PHE A N 1
ATOM 2292 C CA . PHE A 1 308 ? -1.691 -6.510 28.296 1.00 78.50 308 PHE A CA 1
ATOM 2293 C C . PHE A 1 308 ? -2.319 -7.713 27.577 1.00 78.50 308 PHE A C 1
ATOM 2295 O O . PHE A 1 308 ? -2.056 -7.939 26.398 1.00 78.50 308 PHE A O 1
ATOM 2302 N N . ALA A 1 309 ? -3.151 -8.475 28.285 1.00 81.88 309 ALA A N 1
ATOM 2303 C CA . ALA A 1 309 ? -3.913 -9.580 27.721 1.00 81.88 309 ALA A CA 1
ATOM 2304 C C . ALA A 1 309 ? -5.161 -9.124 26.950 1.00 81.88 309 ALA A C 1
ATOM 2306 O O . ALA A 1 309 ? -5.682 -9.905 26.163 1.00 81.88 309 ALA A O 1
ATOM 2307 N N . ASP A 1 310 ? -5.656 -7.905 27.185 1.00 80.38 310 ASP A N 1
ATOM 2308 C CA . ASP A 1 310 ? -6.866 -7.391 26.545 1.00 80.38 310 ASP A CA 1
ATOM 2309 C C . ASP A 1 310 ? -6.564 -6.924 25.118 1.00 80.38 310 ASP A C 1
ATOM 2311 O O . ASP A 1 310 ? -5.514 -6.327 24.853 1.00 80.38 310 ASP A O 1
ATOM 2315 N N . ARG A 1 311 ? -7.491 -7.184 24.193 1.00 92.19 311 ARG A N 1
ATOM 2316 C CA . ARG A 1 311 ? -7.365 -6.789 22.791 1.00 92.19 311 ARG A CA 1
ATOM 2317 C C . ARG A 1 311 ? -8.698 -6.428 22.141 1.00 92.19 311 ARG A C 1
ATOM 2319 O O . ARG A 1 311 ? -9.754 -6.954 22.492 1.00 92.19 311 ARG A O 1
ATOM 2326 N N . PHE A 1 312 ? -8.612 -5.532 21.169 1.00 93.75 312 PHE A N 1
ATOM 2327 C CA . PHE A 1 312 ? -9.685 -5.161 20.259 1.00 93.75 312 PHE A CA 1
ATOM 2328 C C . PHE A 1 312 ? -9.249 -5.459 18.831 1.00 93.75 312 PHE A C 1
ATOM 2330 O O . PHE A 1 312 ? -8.141 -5.101 18.433 1.00 93.75 312 PHE A O 1
ATOM 2337 N N . GLU A 1 313 ? -10.103 -6.116 18.064 1.00 93.75 313 GLU A N 1
ATOM 2338 C CA . GLU A 1 313 ? -9.760 -6.695 16.776 1.00 93.75 313 GLU A CA 1
ATOM 2339 C C . GLU A 1 313 ? -10.812 -6.368 15.718 1.00 93.75 313 GLU A C 1
ATOM 2341 O O . GLU A 1 313 ? -12.008 -6.385 16.001 1.00 93.75 313 GLU A O 1
ATOM 2346 N N . ILE A 1 314 ? -10.359 -6.101 14.495 1.00 92.81 314 ILE A N 1
ATOM 2347 C CA . ILE A 1 314 ? -11.200 -6.066 13.301 1.00 92.81 314 ILE A CA 1
ATOM 2348 C C . ILE A 1 314 ? -10.615 -7.042 12.290 1.00 92.81 314 ILE A C 1
ATOM 2350 O O . ILE A 1 314 ? -9.502 -6.850 11.791 1.00 92.81 314 ILE A O 1
ATOM 2354 N N . VAL A 1 315 ? -11.371 -8.099 12.027 1.00 90.88 315 VAL A N 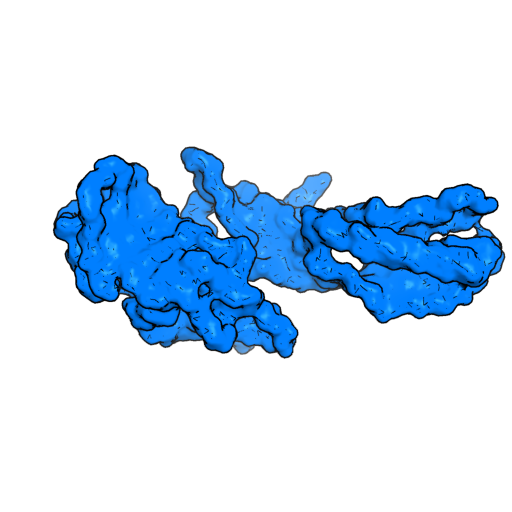1
ATOM 2355 C CA . VAL A 1 315 ? -11.042 -9.138 11.057 1.00 90.88 315 VAL A CA 1
ATOM 2356 C C . VAL A 1 315 ? -11.644 -8.738 9.705 1.00 90.88 315 VAL A C 1
ATOM 2358 O O . VAL A 1 315 ? -12.848 -8.456 9.661 1.00 90.88 315 VAL A O 1
ATOM 2361 N N . PRO A 1 316 ? -10.849 -8.698 8.622 1.00 87.62 316 PRO A N 1
ATOM 2362 C CA . PRO A 1 316 ? -11.380 -8.479 7.280 1.00 87.62 316 PRO A CA 1
ATOM 2363 C C . PRO A 1 316 ? -12.283 -9.632 6.821 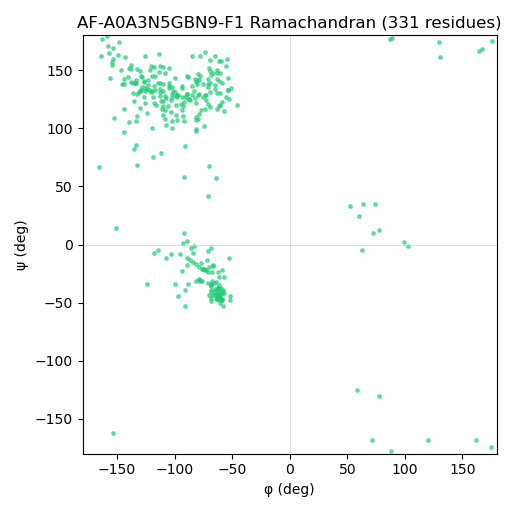1.00 87.62 316 PRO A C 1
ATOM 2365 O O . PRO A 1 316 ? -12.191 -10.738 7.365 1.00 87.62 316 PRO A O 1
ATOM 2368 N N . PRO A 1 317 ? -13.117 -9.408 5.788 1.00 83.81 317 PRO A N 1
ATOM 2369 C CA . PRO A 1 317 ? -13.767 -10.500 5.074 1.00 83.81 317 PRO A CA 1
ATOM 2370 C C . PRO A 1 317 ? -12.750 -11.534 4.579 1.00 83.81 317 PRO A C 1
ATOM 2372 O O . PRO A 1 317 ? -11.642 -11.205 4.173 1.00 83.81 317 PRO A O 1
ATOM 2375 N N . ALA A 1 318 ? -13.137 -12.813 4.627 1.00 71.88 318 ALA A N 1
ATOM 2376 C CA . ALA A 1 318 ? -12.274 -13.921 4.205 1.00 71.88 318 ALA A CA 1
ATOM 2377 C C . ALA A 1 318 ? -11.997 -13.929 2.691 1.00 71.88 318 ALA A C 1
ATOM 2379 O O . ALA A 1 318 ? -11.001 -14.502 2.252 1.00 71.88 318 ALA A O 1
ATOM 2380 N N . ALA A 1 319 ? -12.883 -13.323 1.897 1.00 69.19 319 ALA A N 1
ATOM 2381 C CA . ALA A 1 319 ? -12.583 -12.998 0.513 1.00 69.19 319 ALA A CA 1
ATOM 2382 C C . ALA A 1 319 ? -11.751 -11.714 0.491 1.00 69.19 319 ALA A C 1
ATOM 2384 O O . ALA A 1 319 ? -12.151 -10.719 1.100 1.00 69.19 319 ALA A O 1
ATOM 2385 N N . ALA A 1 320 ? -10.619 -11.754 -0.212 1.00 63.34 320 ALA A N 1
ATOM 2386 C CA . ALA A 1 320 ? -9.812 -10.570 -0.468 1.00 63.34 320 ALA A CA 1
ATOM 2387 C C . ALA A 1 320 ? -10.664 -9.478 -1.135 1.00 63.34 320 ALA A C 1
ATOM 2389 O O . ALA A 1 320 ? -11.673 -9.776 -1.792 1.00 63.34 320 ALA A O 1
ATOM 2390 N N . LEU A 1 321 ? -10.272 -8.214 -0.954 1.00 70.38 321 LEU A N 1
ATOM 2391 C CA . LEU A 1 321 ? -10.894 -7.143 -1.726 1.00 70.38 321 LEU A CA 1
ATOM 2392 C C . LEU A 1 321 ? -10.619 -7.382 -3.228 1.00 70.38 321 LEU A C 1
ATOM 2394 O O . LEU A 1 321 ? -9.708 -8.130 -3.584 1.00 70.38 321 LEU A O 1
ATOM 2398 N N . SER A 1 322 ? -11.439 -6.814 -4.121 1.00 67.88 322 SER A N 1
ATOM 2399 C CA . SER A 1 322 ? -11.119 -6.855 -5.556 1.00 67.88 322 SER A CA 1
ATOM 2400 C C . SER A 1 322 ? -9.778 -6.165 -5.811 1.00 67.88 322 SER A C 1
ATOM 2402 O O . SER A 1 322 ? -9.402 -5.294 -5.030 1.00 67.88 322 SER A O 1
ATOM 2404 N N . GLU A 1 323 ? -9.121 -6.482 -6.935 1.00 62.44 323 GLU A N 1
ATOM 2405 C CA . GLU A 1 323 ? -7.825 -5.896 -7.364 1.00 62.44 323 GLU A CA 1
ATOM 2406 C C . GLU A 1 323 ? -7.802 -4.353 -7.388 1.00 62.44 323 GLU A C 1
ATOM 2408 O O . GLU A 1 323 ? -6.758 -3.727 -7.514 1.00 62.44 323 GLU A O 1
ATOM 2413 N N . THR A 1 324 ? -8.967 -3.726 -7.261 1.00 75.56 324 THR A N 1
ATOM 2414 C CA . THR A 1 324 ? -9.186 -2.287 -7.350 1.00 75.56 324 THR A CA 1
ATOM 2415 C C . THR A 1 324 ? -9.732 -1.663 -6.063 1.00 75.56 324 THR A C 1
ATOM 2417 O O . THR A 1 324 ? -9.848 -0.447 -5.984 1.00 75.56 324 THR A O 1
ATOM 2420 N N . ALA A 1 325 ? -10.096 -2.451 -5.045 1.00 81.00 325 ALA A N 1
ATOM 2421 C CA . ALA A 1 325 ? -10.679 -1.933 -3.807 1.00 81.00 325 ALA A CA 1
ATOM 2422 C C . ALA A 1 325 ? -9.643 -1.880 -2.678 1.00 81.00 325 ALA A C 1
ATOM 2424 O O . ALA A 1 325 ? -8.964 -2.861 -2.384 1.00 81.00 325 ALA A O 1
ATOM 2425 N N . VAL A 1 326 ? -9.572 -0.738 -1.991 1.00 80.88 326 VAL A N 1
ATOM 2426 C CA . VAL A 1 326 ? -8.607 -0.481 -0.916 1.00 80.88 326 VAL A CA 1
ATOM 2427 C C . VAL A 1 326 ? -9.309 0.127 0.291 1.00 80.88 326 VAL A C 1
ATOM 2429 O O . VAL A 1 326 ? -10.023 1.122 0.185 1.00 80.88 326 VAL A O 1
ATOM 2432 N N . THR A 1 327 ? -9.080 -0.445 1.473 1.00 82.75 327 THR A N 1
ATOM 2433 C CA . THR A 1 327 ? -9.616 0.074 2.740 1.00 82.75 327 THR A CA 1
ATOM 2434 C C . THR A 1 327 ? -8.503 0.303 3.756 1.00 82.75 327 THR A C 1
ATOM 2436 O O . THR A 1 327 ? -7.696 -0.584 4.010 1.00 82.75 327 THR A O 1
ATOM 2439 N N . TYR A 1 328 ? -8.487 1.471 4.396 1.00 82.31 328 TYR A N 1
ATOM 2440 C CA . TYR A 1 328 ? -7.597 1.788 5.510 1.00 82.31 328 TYR A CA 1
ATOM 2441 C C . TYR A 1 328 ? -8.398 1.962 6.796 1.00 82.31 328 TYR A C 1
ATOM 2443 O O . TYR A 1 328 ? -9.323 2.767 6.846 1.00 82.31 328 TYR A O 1
ATOM 2451 N N . LEU A 1 329 ? -8.017 1.261 7.862 1.00 82.19 329 LEU A N 1
ATOM 2452 C CA . LEU A 1 329 ? -8.674 1.346 9.169 1.00 82.19 329 LEU A CA 1
ATOM 2453 C C . LEU A 1 329 ? -7.774 2.036 10.185 1.00 82.19 329 LEU A C 1
ATOM 2455 O O . LEU A 1 329 ? -6.588 1.722 10.261 1.00 82.19 329 LEU A O 1
ATOM 2459 N N . ARG A 1 330 ? -8.346 2.913 11.014 1.00 81.31 330 ARG A N 1
ATOM 2460 C CA . ARG A 1 330 ? -7.681 3.630 12.110 1.00 81.31 330 ARG A CA 1
ATOM 2461 C C . ARG A 1 330 ? -8.526 3.593 13.377 1.00 81.31 330 ARG A C 1
ATOM 2463 O O . ARG A 1 330 ? -9.721 3.845 13.335 1.00 81.31 330 ARG A O 1
ATOM 2470 N N . MET A 1 331 ? -7.875 3.389 14.519 1.00 78.94 331 MET A N 1
ATOM 2471 C CA . MET A 1 331 ? -8.490 3.613 15.833 1.00 78.94 331 MET A CA 1
ATOM 2472 C C . MET A 1 331 ? -8.081 4.956 16.420 1.00 78.94 331 MET A C 1
ATOM 2474 O O . MET A 1 331 ? -6.920 5.362 16.316 1.00 78.94 331 MET A O 1
ATOM 2478 N N . GLU A 1 332 ? -9.026 5.591 17.098 1.00 76.88 332 GLU A N 1
ATOM 2479 C CA . GLU A 1 332 ? -8.812 6.781 17.913 1.00 76.88 332 GLU A CA 1
ATOM 2480 C C . GLU A 1 332 ? -8.577 6.330 19.355 1.00 76.88 332 GLU A C 1
ATOM 2482 O O . GLU A 1 332 ? -9.346 5.531 19.891 1.00 76.88 332 GLU A O 1
ATOM 2487 N N . ARG A 1 333 ? -7.475 6.778 19.959 1.00 71.25 333 ARG A N 1
ATOM 2488 C CA . ARG A 1 333 ? -7.102 6.485 21.350 1.00 71.25 333 ARG A CA 1
ATOM 2489 C C . ARG A 1 333 ? -7.289 7.699 22.240 1.00 71.25 333 ARG A C 1
ATOM 2491 O O . ARG A 1 333 ? -7.355 8.817 21.690 1.00 71.25 333 ARG A O 1
#

Secondary structure (DSSP, 8-state):
----TTSPPPHHHHHHHHHHHHHHHS-----SS-TTSPPPEEEEEEEEEEESSGGGEEEEEE-TTSPEEEEEEEEEEEEEEEEEEESSHHHHHHHHHHHHHHHHHTHHHHHHTTEEEEEEEEEPPPEEETTTTEEEEEEEEEEEEEEEEEE-S---SS---EEEES-SS--STTS-EEEE-S-EEEESSS-B--EEEESSEEEEEEEEEEE--SSPPBS--EEEEEETT--SPPEEESSHHHHHHHH-BSS-S-SSEEEE-SBHHHHHHHH-S--EEEEE--SS-SSS-EEEEEEEEEEEEEEEE-STTEEEEEEPPSSPPPTT-EEEEEEE-

pLDDT: mean 78.78, std 18.01, range [27.31, 98.0]

Mean predicted aligned error: 16.52 Å

Nearest PDB structures (foldseek):
  3fzb-assembly1_H  TM=4.990E-01  e=8.867E-02  Lambdavirus lambda
  3fzb-assembly1_B  TM=4.871E-01  e=8.396E-02  Lambdavirus lambda
  8iyd-assembly1_W  TM=4.329E-01  e=4.604E-02  Escherichia phage Lambda
  3fzb-assembly1_F  TM=4.644E-01  e=1.531E-01  Lambdavirus lambda
  3fz2-assembly3_E  TM=4.722E-01  e=3.114E-01  Lambdavirus lambda